Protein AF-J2RM08-F1 (afdb_monomer_lite)

Foldseek 3Di:
DDFQKWKAFQFFPDPLQGTQDDPVRQCQVVLLVLCCVQPVVLSDDPCLSVDQPPSKDALVSLLVSLVSLVVCLVVCVSVVVLVVVLVVLVPDDFAFDPQCQLQQWHDPPPPDDDDPDDDDDDPVNSVPPDDCVGGDPQCRSRRGHRPSNNDRDDSVSSVSSSSNSNGRSMMHMHTDDDDPCPVVCVVPRD

pLDDT: mean 76.6, std 18.65, range [33.06, 98.31]

Radius of gyration: 22.23 Å; chains: 1; bounding box: 45×45×62 Å

Structure (mmCIF, N/CA/C/O backbone):
data_AF-J2RM08-F1
#
_entry.id   AF-J2RM08-F1
#
loop_
_atom_site.group_PDB
_atom_site.id
_atom_site.type_symbol
_atom_site.label_atom_id
_atom_site.label_alt_id
_atom_site.label_comp_id
_atom_site.label_asym_id
_atom_site.label_entity_id
_atom_site.label_seq_id
_atom_site.pdbx_PDB_ins_code
_atom_site.Cartn_x
_atom_site.Cartn_y
_atom_site.Cartn_z
_atom_site.occupancy
_atom_site.B_iso_or_equiv
_atom_site.auth_seq_id
_atom_site.auth_comp_id
_atom_site.auth_asym_id
_atom_site.auth_atom_id
_atom_site.pdbx_PDB_model_num
ATOM 1 N N . MET A 1 1 ? -7.207 15.828 10.738 1.00 33.06 1 MET A N 1
ATOM 2 C CA . MET A 1 1 ? -6.729 16.282 9.424 1.00 33.06 1 MET A CA 1
ATOM 3 C C . MET A 1 1 ? -5.831 15.170 8.951 1.00 33.06 1 MET A C 1
ATOM 5 O O . MET A 1 1 ? -4.913 14.840 9.684 1.00 33.06 1 MET A O 1
ATOM 9 N N . SER A 1 2 ? -6.244 14.461 7.907 1.00 40.94 2 SER A N 1
ATOM 10 C CA . SER A 1 2 ? -5.458 13.364 7.352 1.00 40.94 2 SER A CA 1
ATOM 11 C C . SER A 1 2 ? -4.387 13.987 6.480 1.00 40.94 2 SER A C 1
ATOM 13 O O . SER A 1 2 ? -4.736 14.786 5.615 1.00 40.94 2 SER A O 1
ATOM 15 N N . ASP A 1 3 ? -3.129 13.666 6.746 1.00 52.03 3 ASP A N 1
ATOM 16 C CA . ASP A 1 3 ? -2.025 14.044 5.873 1.00 52.03 3 ASP A CA 1
ATOM 17 C C . ASP A 1 3 ? -2.310 13.430 4.496 1.00 52.03 3 ASP A C 1
ATOM 19 O O . ASP A 1 3 ? -2.522 12.219 4.372 1.00 52.03 3 ASP A O 1
ATOM 23 N N . GLU A 1 4 ? -2.457 14.281 3.483 1.00 62.62 4 GLU A N 1
ATOM 24 C CA . GLU A 1 4 ? -2.768 13.854 2.123 1.00 62.62 4 GLU A CA 1
ATOM 25 C C . GLU A 1 4 ? -1.461 13.391 1.482 1.00 62.62 4 GLU A C 1
ATOM 27 O O . GLU A 1 4 ? -0.624 14.198 1.080 1.00 62.62 4 GLU A O 1
ATOM 32 N N . LEU A 1 5 ? -1.247 12.075 1.483 1.00 73.56 5 LEU A N 1
ATOM 33 C CA . LEU A 1 5 ? -0.107 11.452 0.826 1.00 73.56 5 LEU A CA 1
ATOM 34 C C . LEU A 1 5 ? -0.438 11.257 -0.653 1.00 73.56 5 LEU A C 1
ATOM 36 O O . LEU A 1 5 ? -1.393 10.560 -0.993 1.00 73.56 5 LEU A O 1
ATOM 40 N N . THR A 1 6 ? 0.369 11.859 -1.518 1.00 79.75 6 THR A N 1
ATOM 41 C CA . THR A 1 6 ? 0.270 11.750 -2.975 1.00 79.75 6 THR A CA 1
ATOM 42 C C . THR A 1 6 ? 1.440 10.932 -3.504 1.00 79.75 6 THR A C 1
ATOM 44 O O . THR A 1 6 ? 2.574 11.128 -3.078 1.00 79.75 6 THR A O 1
ATOM 47 N N . VAL A 1 7 ? 1.182 10.033 -4.452 1.00 87.50 7 VAL A N 1
ATOM 48 C CA . VAL A 1 7 ? 2.222 9.283 -5.167 1.00 87.50 7 VAL A CA 1
ATOM 49 C C . VAL A 1 7 ? 2.113 9.637 -6.642 1.00 87.50 7 VAL A C 1
ATOM 51 O O . VAL A 1 7 ? 1.077 9.377 -7.253 1.00 87.50 7 VAL A O 1
ATOM 54 N N . GLY A 1 8 ? 3.150 10.266 -7.193 1.00 88.69 8 GLY A N 1
ATOM 55 C CA . GLY A 1 8 ? 3.156 10.780 -8.563 1.00 88.69 8 GLY A CA 1
ATOM 56 C C . GLY A 1 8 ? 4.287 10.189 -9.395 1.00 88.69 8 GLY A C 1
ATOM 57 O O . GLY A 1 8 ? 5.378 9.943 -8.877 1.00 88.69 8 GLY A O 1
ATOM 58 N N . GLY A 1 9 ? 4.027 9.956 -10.680 1.00 90.75 9 GLY A N 1
ATOM 59 C CA . GLY A 1 9 ? 5.063 9.572 -11.636 1.00 90.75 9 GLY A CA 1
ATOM 60 C C . GLY A 1 9 ? 5.913 10.766 -12.060 1.00 90.75 9 GLY A C 1
ATOM 61 O O . GLY A 1 9 ? 5.427 11.895 -12.130 1.00 90.75 9 GLY A O 1
ATOM 62 N N . LEU A 1 10 ? 7.189 10.524 -12.352 1.00 90.19 10 LEU A N 1
ATOM 63 C CA . LEU A 1 10 ? 8.127 11.566 -12.781 1.00 90.19 10 LEU A CA 1
ATOM 64 C C . LEU A 1 10 ? 8.092 11.814 -14.286 1.00 90.19 10 LEU A C 1
ATOM 66 O O . LEU A 1 10 ? 8.101 12.960 -14.733 1.00 90.19 10 LEU A O 1
ATOM 70 N N . HIS A 1 11 ? 8.055 10.742 -15.071 1.00 91.50 11 HIS A N 1
ATOM 71 C CA . HIS A 1 11 ? 8.063 10.799 -16.528 1.00 91.50 11 HIS A CA 1
ATOM 72 C C . HIS A 1 11 ? 7.039 9.813 -17.089 1.00 91.50 11 HIS A C 1
ATOM 74 O O . HIS A 1 11 ? 7.425 8.841 -17.745 1.00 91.50 11 HIS A O 1
ATOM 80 N N . PRO A 1 12 ? 5.741 10.036 -16.811 1.00 93.94 12 PRO A N 1
ATOM 81 C CA . PRO A 1 12 ? 4.725 9.079 -17.180 1.00 93.94 12 PRO A CA 1
ATOM 82 C C . PRO A 1 12 ? 4.577 8.970 -18.698 1.00 93.94 12 PRO A C 1
ATOM 84 O O . PRO A 1 12 ? 4.468 9.982 -19.393 1.00 93.94 12 PRO A O 1
ATOM 87 N N . ASP A 1 13 ? 4.536 7.744 -19.216 1.00 94.06 13 ASP A N 1
ATOM 88 C CA . ASP A 1 13 ? 4.263 7.472 -20.636 1.00 94.06 13 ASP A CA 1
ATOM 89 C C . ASP A 1 13 ? 2.796 7.072 -20.898 1.00 94.06 13 ASP A C 1
ATOM 91 O O . ASP A 1 13 ? 2.347 7.017 -22.047 1.00 94.06 13 ASP A O 1
ATOM 95 N N . ALA A 1 14 ? 2.027 6.860 -19.827 1.00 94.06 14 ALA A N 1
ATOM 96 C CA . ALA A 1 14 ? 0.601 6.588 -19.850 1.00 94.06 14 ALA A CA 1
ATOM 97 C C . ALA A 1 14 ? -0.097 7.200 -18.630 1.00 94.06 14 ALA A C 1
ATOM 99 O O . ALA A 1 14 ? 0.495 7.370 -17.566 1.00 94.06 14 ALA A O 1
ATOM 100 N N . ARG A 1 15 ? -1.409 7.440 -18.757 1.00 92.88 15 ARG A N 1
ATOM 101 C CA . ARG A 1 15 ? -2.236 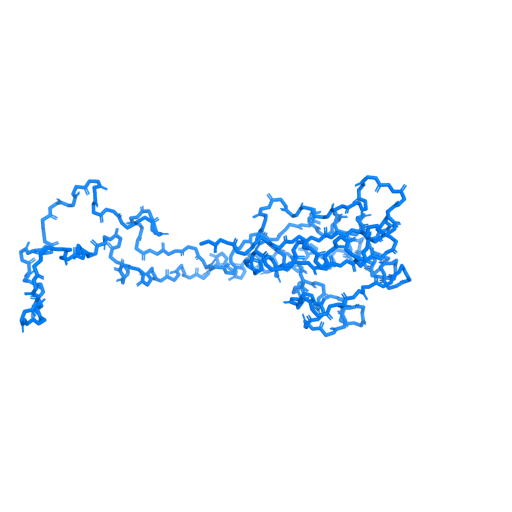8.026 -17.689 1.00 92.88 15 ARG A CA 1
ATOM 102 C C . ARG A 1 15 ? -2.172 7.244 -16.371 1.00 92.88 15 ARG A C 1
ATOM 104 O O . ARG A 1 15 ? -2.262 7.835 -15.305 1.00 92.88 15 ARG A O 1
ATOM 111 N N . VAL A 1 16 ? -2.022 5.920 -16.435 1.00 92.75 16 VAL A N 1
ATOM 112 C CA . VAL A 1 16 ? -1.906 5.066 -15.241 1.00 92.75 16 VAL A CA 1
ATOM 113 C C . VAL A 1 16 ? -0.607 5.300 -14.462 1.00 92.75 16 VAL A C 1
ATOM 115 O O . VAL A 1 16 ? -0.570 5.022 -13.273 1.00 92.75 16 VAL A O 1
ATOM 118 N N . GLY A 1 17 ? 0.430 5.847 -15.104 1.00 92.56 17 GLY A N 1
ATOM 119 C CA . GLY A 1 17 ? 1.691 6.222 -14.468 1.00 92.56 17 GLY A CA 1
ATOM 120 C C . GLY A 1 17 ? 1.711 7.643 -13.899 1.00 92.56 17 GLY A C 1
ATOM 121 O O . GLY A 1 17 ? 2.676 7.999 -13.237 1.00 92.56 17 GLY A O 1
ATOM 122 N N . GLU A 1 18 ? 0.693 8.477 -14.146 1.00 92.25 18 GLU A N 1
ATOM 123 C CA . GLU A 1 18 ? 0.695 9.884 -13.703 1.00 92.25 18 GLU A CA 1
ATOM 124 C C . GLU A 1 18 ? 0.572 10.006 -12.180 1.00 92.25 18 GLU A C 1
ATOM 126 O O . GLU A 1 18 ? 1.316 10.757 -11.548 1.00 92.25 18 GLU A O 1
ATOM 131 N N . ALA A 1 19 ? -0.349 9.252 -11.584 1.00 90.62 19 ALA A N 1
ATOM 132 C CA . ALA A 1 19 ? -0.577 9.242 -10.148 1.00 90.62 19 ALA A CA 1
ATOM 133 C C . ALA A 1 19 ? -1.107 7.883 -9.695 1.00 90.62 19 ALA A C 1
ATOM 135 O O . ALA A 1 19 ? -1.925 7.261 -10.376 1.00 90.62 19 ALA A O 1
ATOM 136 N N . PHE A 1 20 ? -0.677 7.454 -8.512 1.00 89.50 20 PHE A N 1
ATOM 137 C CA . PHE A 1 20 ? -1.225 6.285 -7.846 1.00 89.50 20 PHE A CA 1
ATOM 138 C C . PHE A 1 20 ? -2.167 6.715 -6.723 1.00 89.50 20 PHE A C 1
ATOM 140 O O . PHE A 1 20 ? -1.751 7.119 -5.636 1.00 89.50 20 PHE A O 1
ATOM 147 N N . GLU A 1 21 ? -3.464 6.593 -6.990 1.00 82.69 21 GLU A N 1
ATOM 148 C CA . GLU A 1 21 ? -4.514 6.795 -6.000 1.00 82.69 21 GLU A CA 1
ATOM 149 C C . GLU A 1 21 ? -4.912 5.446 -5.414 1.00 82.69 21 GLU A C 1
ATOM 151 O O . GLU A 1 21 ? -5.645 4.667 -6.024 1.00 82.69 21 GLU A O 1
ATOM 156 N N . ASN A 1 22 ? -4.453 5.154 -4.199 1.00 69.94 22 ASN A N 1
ATOM 157 C CA . ASN A 1 22 ? -4.947 3.966 -3.525 1.00 69.94 22 ASN A CA 1
ATOM 158 C C . ASN A 1 22 ? -6.425 4.176 -3.147 1.00 69.94 22 ASN A C 1
ATOM 160 O O . ASN A 1 22 ? -6.783 5.213 -2.585 1.00 69.94 22 ASN A O 1
ATOM 164 N N . ARG A 1 23 ? -7.271 3.173 -3.409 1.00 65.75 23 ARG A N 1
ATOM 165 C CA . ARG A 1 23 ? -8.745 3.200 -3.346 1.00 65.75 23 ARG A CA 1
ATOM 166 C C . ARG A 1 23 ? -9.344 3.835 -2.081 1.00 65.75 23 ARG A C 1
ATOM 168 O O . ARG A 1 23 ? -10.495 4.261 -2.094 1.00 65.75 23 ARG A O 1
ATOM 175 N N . GLN A 1 24 ? -8.603 3.875 -0.972 1.00 57.56 24 GLN A N 1
ATOM 176 C CA . GLN A 1 24 ? -9.057 4.444 0.301 1.00 57.56 24 GLN A CA 1
ATOM 177 C C . GLN A 1 24 ? -8.150 5.553 0.861 1.00 57.56 24 GLN A C 1
ATOM 179 O O . GLN A 1 24 ? -8.277 5.867 2.043 1.00 57.56 24 GLN A O 1
ATOM 184 N N . GLY A 1 25 ? -7.229 6.129 0.080 1.00 55.41 25 GLY A N 1
ATOM 185 C CA . GLY A 1 25 ? -6.399 7.292 0.449 1.00 55.41 25 GLY A CA 1
ATOM 186 C C . GLY A 1 25 ? -5.476 7.133 1.672 1.00 55.41 25 GLY A C 1
ATOM 187 O O . GLY A 1 25 ? -4.683 8.016 1.962 1.00 55.41 25 GLY A O 1
ATOM 188 N N . CYS A 1 26 ? -5.555 6.029 2.426 1.00 55.28 26 CYS A N 1
ATOM 189 C CA . CYS A 1 26 ? -4.791 5.821 3.667 1.00 55.28 26 CYS A CA 1
ATOM 190 C C . CYS A 1 26 ? -4.229 4.394 3.803 1.00 55.28 26 CYS A C 1
ATOM 192 O O . CYS A 1 26 ? -3.849 3.968 4.892 1.00 55.28 26 CYS A O 1
ATOM 194 N N . CYS A 1 27 ? -4.211 3.620 2.719 1.00 71.12 27 CYS A N 1
ATOM 195 C CA . CYS A 1 27 ? -3.689 2.249 2.676 1.00 71.12 27 CYS A CA 1
ATOM 196 C C . CYS A 1 27 ? -2.221 2.183 2.224 1.00 71.12 27 CYS A C 1
ATOM 198 O O . CYS A 1 27 ? -1.640 1.098 2.252 1.00 71.12 27 CYS A O 1
ATOM 200 N N . TRP A 1 28 ? -1.594 3.321 1.897 1.00 82.31 28 TRP A N 1
ATOM 201 C CA . TRP A 1 28 ? -0.180 3.398 1.514 1.00 82.31 28 TRP A CA 1
ATOM 202 C C . TRP A 1 28 ? 0.764 2.661 2.480 1.00 82.31 28 TRP A C 1
ATOM 204 O O . TRP A 1 28 ? 1.497 1.790 2.016 1.00 82.31 28 TRP A O 1
ATOM 214 N N . PRO A 1 29 ? 0.679 2.837 3.817 1.00 82.19 29 PRO A N 1
ATOM 215 C CA . PRO A 1 29 ? 1.558 2.103 4.732 1.00 82.19 29 PRO A CA 1
ATOM 216 C C . PRO A 1 29 ? 1.393 0.577 4.659 1.00 82.19 29 PRO A C 1
ATOM 218 O O . PRO A 1 29 ? 2.339 -0.170 4.898 1.00 82.19 29 PRO A O 1
ATOM 221 N N . SER A 1 30 ? 0.190 0.095 4.332 1.00 85.69 30 SER A N 1
ATOM 222 C CA . SER A 1 30 ? -0.091 -1.342 4.216 1.00 85.69 30 SER A CA 1
ATOM 223 C C . SER A 1 30 ? 0.495 -1.929 2.940 1.00 85.69 30 SER A C 1
ATOM 225 O O . SER A 1 30 ? 1.043 -3.030 2.978 1.00 85.69 30 SER A O 1
ATOM 227 N N . LEU A 1 31 ? 0.419 -1.176 1.842 1.00 89.62 31 LEU A N 1
ATOM 228 C CA . LEU A 1 31 ? 1.051 -1.518 0.575 1.00 89.62 31 LEU A CA 1
ATOM 229 C C . LEU A 1 31 ? 2.576 -1.537 0.722 1.00 89.62 31 LEU A C 1
ATOM 231 O O . LEU A 1 31 ? 3.195 -2.558 0.437 1.00 89.62 31 LEU A O 1
ATOM 235 N N . VAL A 1 32 ? 3.170 -0.475 1.277 1.00 88.81 32 VAL A N 1
ATOM 236 C CA . VAL A 1 32 ? 4.621 -0.392 1.527 1.00 88.81 32 VAL A CA 1
ATOM 237 C C . VAL A 1 32 ? 5.091 -1.570 2.375 1.00 88.81 32 VAL A C 1
ATOM 239 O O . VAL A 1 32 ? 6.064 -2.240 2.033 1.00 88.81 32 VAL A O 1
ATOM 242 N N . ARG A 1 33 ? 4.361 -1.898 3.449 1.00 89.50 33 ARG A N 1
ATOM 243 C CA . ARG A 1 33 ? 4.718 -3.029 4.309 1.00 89.50 33 ARG A CA 1
ATOM 244 C C . ARG A 1 33 ? 4.645 -4.376 3.586 1.00 89.50 33 ARG A C 1
ATOM 246 O O . ARG A 1 33 ? 5.470 -5.244 3.862 1.00 89.50 33 ARG A O 1
ATOM 253 N N . CYS A 1 34 ? 3.678 -4.561 2.688 1.00 92.25 34 CYS A N 1
ATOM 254 C CA . CYS A 1 34 ? 3.591 -5.754 1.847 1.00 92.25 34 CYS A CA 1
ATOM 255 C C . CYS A 1 34 ? 4.834 -5.886 0.962 1.00 92.25 34 CYS A C 1
ATOM 257 O O . CYS A 1 34 ? 5.482 -6.933 0.957 1.00 92.25 34 CYS A O 1
ATOM 259 N N . ILE A 1 35 ? 5.208 -4.800 0.283 1.00 93.25 35 ILE A N 1
ATOM 260 C CA . ILE A 1 35 ? 6.371 -4.756 -0.609 1.00 93.25 35 ILE A CA 1
ATOM 261 C C . ILE A 1 35 ? 7.664 -5.031 0.165 1.00 93.25 35 ILE A C 1
ATOM 263 O O . ILE A 1 35 ? 8.451 -5.874 -0.245 1.00 93.25 35 ILE A O 1
ATOM 267 N N . GLN A 1 36 ? 7.854 -4.424 1.337 1.00 91.88 36 GLN A N 1
ATOM 268 C CA . GLN A 1 36 ? 9.027 -4.674 2.185 1.00 91.88 36 GLN A CA 1
ATOM 269 C C . GLN A 1 36 ? 9.176 -6.127 2.631 1.00 91.88 36 GLN A C 1
ATOM 271 O O . GLN A 1 36 ? 10.293 -6.596 2.832 1.00 91.88 36 GLN A O 1
ATOM 276 N N . VAL A 1 37 ? 8.064 -6.834 2.841 1.00 93.94 37 VAL A N 1
ATOM 277 C CA . VAL A 1 37 ? 8.108 -8.238 3.261 1.00 93.94 37 VAL A CA 1
ATOM 278 C C . VAL A 1 37 ? 8.379 -9.161 2.074 1.00 93.94 37 VAL A C 1
ATOM 280 O O . VAL A 1 37 ? 9.170 -10.090 2.207 1.00 93.94 37 VAL A O 1
ATOM 283 N N . LEU A 1 38 ? 7.732 -8.927 0.929 1.00 95.94 38 LEU A N 1
ATOM 284 C CA . LEU A 1 38 ? 7.780 -9.845 -0.218 1.00 95.94 38 LEU A CA 1
ATOM 285 C C . LEU A 1 38 ? 8.919 -9.550 -1.213 1.00 95.94 38 LEU A C 1
ATOM 287 O O . LEU A 1 38 ? 9.396 -10.451 -1.913 1.00 95.94 38 LEU A O 1
ATOM 291 N N . ALA A 1 39 ? 9.363 -8.298 -1.267 1.00 94.75 39 ALA A N 1
ATOM 292 C CA . ALA A 1 39 ? 10.375 -7.778 -2.181 1.00 94.75 39 ALA A CA 1
ATOM 293 C C . ALA A 1 39 ? 11.380 -6.863 -1.440 1.00 94.75 39 ALA A C 1
ATOM 295 O O . ALA A 1 39 ? 11.529 -5.694 -1.789 1.00 94.75 39 ALA A O 1
ATOM 296 N N . PRO A 1 40 ? 12.057 -7.342 -0.374 1.00 93.81 40 PRO A N 1
ATOM 297 C CA . PRO A 1 40 ? 12.921 -6.497 0.457 1.00 93.81 40 PRO A CA 1
ATOM 298 C C . PRO A 1 40 ? 14.129 -5.918 -0.294 1.00 93.81 40 PRO A C 1
ATOM 300 O O . PRO A 1 40 ? 14.596 -4.837 0.056 1.00 93.81 40 PRO A O 1
ATOM 303 N N . ALA A 1 41 ? 14.641 -6.619 -1.311 1.00 91.00 41 ALA A N 1
ATOM 304 C CA . ALA A 1 41 ? 15.783 -6.153 -2.097 1.00 91.00 41 ALA A CA 1
ATOM 305 C C . ALA A 1 41 ? 15.405 -4.939 -2.957 1.00 91.00 41 ALA A C 1
ATOM 307 O O . ALA A 1 41 ? 16.166 -3.981 -3.056 1.00 91.00 41 ALA A O 1
ATOM 308 N N . GLU A 1 42 ? 14.203 -4.965 -3.526 1.00 91.69 42 GLU A N 1
ATOM 309 C CA . GLU A 1 42 ? 13.641 -3.910 -4.358 1.00 91.69 42 GLU A CA 1
ATOM 310 C C . GLU A 1 42 ? 13.026 -2.792 -3.503 1.00 91.69 42 GLU A C 1
ATOM 312 O O . GLU A 1 42 ? 13.013 -1.633 -3.910 1.00 91.69 42 GLU A O 1
ATOM 317 N N . ALA A 1 43 ? 12.529 -3.100 -2.302 1.00 85.75 43 ALA A N 1
ATOM 318 C CA . ALA A 1 43 ? 11.892 -2.138 -1.404 1.00 85.75 43 ALA A CA 1
ATOM 319 C C . ALA A 1 43 ? 12.866 -1.113 -0.803 1.00 85.75 43 ALA A C 1
ATOM 321 O O . ALA A 1 4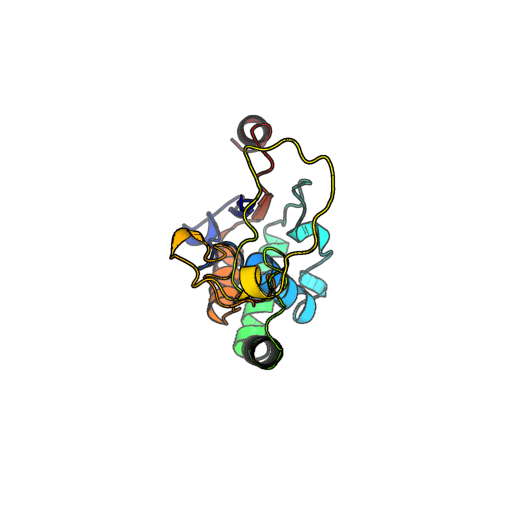3 ? 12.447 0.003 -0.515 1.00 85.75 43 ALA A O 1
ATOM 322 N N . GLY A 1 44 ? 14.149 -1.427 -0.636 1.00 81.81 44 GLY A N 1
ATOM 323 C CA . GLY A 1 44 ? 15.083 -0.501 0.017 1.00 81.81 44 GLY A CA 1
ATOM 324 C C . GLY A 1 44 ? 14.654 -0.117 1.447 1.00 81.81 44 GLY A C 1
ATOM 325 O O . GLY A 1 44 ? 13.943 -0.869 2.116 1.00 81.81 44 GLY A O 1
ATOM 326 N N . ASP A 1 45 ? 15.107 1.041 1.934 1.00 75.19 45 ASP A N 1
ATOM 327 C CA . ASP A 1 45 ? 14.789 1.533 3.287 1.00 75.19 45 ASP A CA 1
ATOM 328 C C . ASP A 1 45 ? 13.327 2.018 3.381 1.00 75.19 45 ASP A C 1
ATOM 330 O O . ASP A 1 45 ? 12.803 2.624 2.448 1.00 75.19 45 ASP A O 1
ATOM 334 N N . GLU A 1 46 ? 12.659 1.784 4.519 1.00 67.81 46 GLU A N 1
ATOM 335 C CA . GLU A 1 46 ? 11.287 2.253 4.763 1.00 67.81 46 GLU A CA 1
ATOM 336 C C . GLU A 1 46 ? 11.145 3.768 4.702 1.00 67.81 46 GLU A C 1
ATOM 338 O O . GLU A 1 46 ? 10.077 4.267 4.349 1.00 67.81 46 GLU A O 1
ATOM 343 N N . LYS A 1 47 ? 12.224 4.489 5.015 1.00 65.81 47 LYS A N 1
ATOM 344 C CA . LYS A 1 47 ? 12.244 5.951 4.975 1.00 65.81 47 LYS A CA 1
ATOM 345 C C . LYS A 1 47 ? 11.987 6.493 3.573 1.00 65.81 47 LYS A C 1
ATOM 347 O O . LYS A 1 47 ? 11.277 7.484 3.461 1.00 65.81 47 LYS A O 1
ATOM 352 N N . LEU A 1 48 ? 12.426 5.771 2.537 1.00 65.38 48 LEU A N 1
ATOM 353 C CA . LEU A 1 48 ? 12.223 6.142 1.129 1.00 65.38 48 LEU A CA 1
ATOM 354 C C . LEU A 1 48 ? 10.739 6.183 0.730 1.00 65.38 48 LEU A C 1
ATOM 356 O O . LEU A 1 48 ? 10.376 6.740 -0.297 1.00 65.38 48 LEU A O 1
ATOM 360 N N . TRP A 1 49 ? 9.869 5.545 1.516 1.00 74.00 49 TRP A N 1
ATOM 361 C CA . TRP A 1 49 ? 8.443 5.421 1.218 1.00 74.00 49 TRP A CA 1
ATOM 362 C C . TRP A 1 49 ? 7.563 6.351 2.054 1.00 74.00 49 TRP A C 1
ATOM 364 O O . TRP A 1 49 ? 6.357 6.424 1.814 1.00 74.00 49 TRP A O 1
ATOM 374 N N . LEU A 1 50 ? 8.134 6.987 3.079 1.00 66.62 50 LEU A N 1
ATOM 375 C CA . LEU A 1 50 ? 7.413 7.742 4.108 1.00 66.62 50 LEU A CA 1
ATOM 376 C C . LEU A 1 50 ? 8.027 9.126 4.376 1.00 66.62 50 LEU A C 1
ATOM 378 O O . LEU A 1 50 ? 7.555 9.817 5.277 1.00 66.62 50 LEU A O 1
ATOM 382 N N . SER A 1 51 ? 9.070 9.510 3.637 1.00 61.94 51 SER A N 1
ATOM 383 C CA . SER A 1 51 ? 9.756 10.795 3.768 1.00 61.94 51 SER A CA 1
ATOM 384 C C . SER A 1 51 ? 9.507 11.683 2.551 1.00 61.94 51 SER A C 1
ATOM 386 O O . SER A 1 51 ? 9.470 11.199 1.423 1.00 61.94 51 SER A O 1
ATOM 388 N N . ASP A 1 52 ? 9.386 12.987 2.800 1.00 63.75 52 ASP A N 1
ATOM 389 C CA . ASP A 1 52 ? 9.319 14.054 1.789 1.00 63.75 52 ASP A CA 1
ATOM 390 C C . ASP A 1 52 ? 10.723 14.434 1.251 1.00 63.75 52 ASP A C 1
ATOM 392 O O . ASP A 1 52 ? 10.863 15.347 0.436 1.00 63.75 52 ASP A O 1
ATOM 396 N N . ASP A 1 53 ? 11.778 13.759 1.729 1.00 56.47 53 ASP A N 1
ATOM 397 C CA . ASP A 1 53 ? 13.190 14.096 1.493 1.00 56.47 53 ASP A CA 1
ATOM 398 C C . ASP A 1 53 ? 13.716 13.634 0.123 1.00 56.47 53 ASP A C 1
ATOM 400 O O . ASP A 1 53 ? 14.724 12.939 0.035 1.00 56.47 53 ASP A O 1
ATOM 404 N N . ASP A 1 54 ? 13.075 14.065 -0.967 1.00 54.22 54 ASP A N 1
ATOM 405 C CA . ASP A 1 54 ? 13.600 13.909 -2.336 1.00 54.22 54 ASP A CA 1
ATOM 406 C C . ASP A 1 54 ? 13.939 12.452 -2.740 1.00 54.22 54 ASP A C 1
ATOM 408 O O . ASP A 1 54 ? 14.706 12.228 -3.683 1.00 54.22 54 ASP A O 1
ATOM 412 N N . ASP A 1 55 ? 13.355 11.461 -2.058 1.00 62.69 55 ASP A N 1
ATOM 413 C CA . ASP A 1 55 ? 13.587 10.036 -2.297 1.00 62.69 55 ASP A CA 1
ATOM 414 C C . ASP A 1 55 ? 12.829 9.584 -3.550 1.00 62.69 55 ASP A C 1
ATOM 416 O O . ASP A 1 55 ? 11.755 8.980 -3.530 1.00 62.69 55 ASP A O 1
ATOM 420 N N . VAL A 1 56 ? 13.418 9.945 -4.682 1.00 68.44 56 VAL A N 1
ATOM 421 C CA . VAL A 1 56 ? 12.980 9.578 -6.017 1.00 68.44 56 VAL A CA 1
ATOM 422 C C . VAL A 1 56 ? 13.416 8.154 -6.317 1.00 68.44 56 VAL A C 1
ATOM 424 O O . VAL A 1 56 ? 14.599 7.819 -6.224 1.00 68.44 56 VAL A O 1
ATOM 427 N N . ARG A 1 57 ? 12.470 7.338 -6.778 1.00 81.12 57 ARG A N 1
ATOM 428 C CA . ARG A 1 57 ? 12.815 6.117 -7.502 1.00 81.12 57 ARG A CA 1
ATOM 429 C C . ARG A 1 57 ? 12.982 6.418 -8.973 1.00 81.12 57 ARG A C 1
ATOM 431 O O . ARG A 1 57 ? 12.103 7.033 -9.571 1.00 81.12 57 ARG A O 1
ATOM 438 N N . ASP A 1 58 ? 14.082 5.962 -9.556 1.00 88.38 58 ASP A N 1
ATOM 439 C CA . ASP A 1 58 ? 14.294 6.080 -10.996 1.00 88.38 58 ASP A CA 1
ATOM 440 C C . ASP A 1 58 ? 13.473 5.040 -11.785 1.00 88.38 58 ASP A C 1
ATOM 442 O O . ASP A 1 58 ? 12.831 4.142 -11.227 1.00 88.38 58 ASP A O 1
ATOM 446 N N . ALA A 1 59 ? 13.468 5.181 -13.111 1.00 91.31 59 ALA A N 1
ATOM 447 C CA . ALA A 1 59 ? 12.719 4.302 -14.002 1.00 91.31 59 ALA A CA 1
ATOM 448 C C . ALA A 1 59 ? 13.165 2.828 -13.917 1.00 91.31 59 ALA A C 1
ATOM 450 O O . ALA A 1 59 ? 12.322 1.935 -13.985 1.00 91.31 59 ALA A O 1
ATOM 451 N N . GLU A 1 60 ? 14.462 2.555 -13.743 1.00 93.12 60 GLU A N 1
ATOM 452 C CA . GLU A 1 60 ? 14.997 1.188 -13.670 1.00 93.12 60 GLU A CA 1
ATOM 453 C C . GLU A 1 60 ? 14.544 0.496 -12.380 1.00 93.12 60 GLU A C 1
ATOM 455 O O . GLU A 1 60 ? 14.094 -0.653 -12.402 1.00 93.12 60 GLU A O 1
ATOM 460 N N . GLN A 1 61 ? 14.586 1.217 -11.260 1.00 91.50 61 GLN A N 1
ATOM 461 C CA . GLN A 1 61 ? 14.089 0.749 -9.970 1.00 91.50 61 GLN A CA 1
ATOM 462 C C . GLN A 1 61 ? 12.580 0.493 -9.993 1.00 91.50 61 GLN A C 1
ATOM 464 O O . GLN A 1 61 ? 12.117 -0.481 -9.395 1.00 91.50 61 GLN A O 1
ATOM 469 N N . CYS A 1 62 ? 11.808 1.341 -10.680 1.00 92.62 62 CYS A N 1
ATOM 470 C CA . CYS A 1 62 ? 10.366 1.148 -10.837 1.00 92.62 62 CYS A CA 1
ATOM 471 C C . CYS A 1 62 ? 10.053 -0.111 -11.646 1.00 92.62 62 CYS A C 1
ATOM 473 O O . CYS A 1 62 ? 9.257 -0.931 -11.195 1.00 92.62 62 CYS A O 1
ATOM 475 N N . LEU A 1 63 ? 10.719 -0.302 -12.788 1.00 95.69 63 LEU A N 1
ATOM 476 C CA . LEU A 1 63 ? 10.534 -1.483 -13.632 1.00 95.69 63 LEU A CA 1
ATOM 477 C C . LEU A 1 63 ? 10.961 -2.769 -12.921 1.00 95.69 63 LEU A C 1
ATOM 479 O O . LEU A 1 63 ? 10.216 -3.744 -12.926 1.00 95.69 63 LEU A O 1
ATOM 483 N N . THR A 1 64 ? 12.108 -2.747 -12.238 1.00 95.94 64 THR A N 1
ATOM 484 C CA . THR A 1 64 ? 12.591 -3.891 -11.450 1.00 95.94 64 THR A CA 1
ATOM 485 C C . THR A 1 64 ? 11.584 -4.278 -10.368 1.00 95.94 64 THR A C 1
ATOM 487 O O . THR A 1 64 ? 11.284 -5.458 -10.181 1.00 95.94 64 THR A O 1
ATOM 490 N N . LEU A 1 65 ? 11.025 -3.287 -9.666 1.00 95.38 65 LEU A N 1
ATOM 491 C CA . LEU A 1 65 ? 9.997 -3.539 -8.666 1.00 95.38 65 LEU A CA 1
ATOM 492 C C . LEU A 1 65 ? 8.696 -4.049 -9.305 1.00 95.38 65 LEU A C 1
ATOM 494 O O . LEU A 1 65 ? 8.117 -4.994 -8.778 1.00 95.38 65 LEU A O 1
ATOM 498 N N . ALA A 1 66 ? 8.251 -3.481 -10.427 1.00 96.38 66 ALA A N 1
ATOM 499 C CA . ALA A 1 66 ? 7.054 -3.938 -11.136 1.00 96.38 66 ALA A CA 1
ATOM 500 C C . ALA A 1 66 ? 7.176 -5.408 -11.568 1.00 96.38 66 ALA A C 1
ATOM 502 O O . ALA A 1 66 ? 6.306 -6.219 -11.260 1.00 96.38 66 ALA A O 1
ATOM 503 N N . ASP A 1 67 ? 8.298 -5.787 -12.184 1.00 97.94 67 ASP A N 1
ATOM 504 C CA . ASP A 1 67 ? 8.557 -7.172 -12.594 1.00 97.94 67 ASP A CA 1
ATOM 505 C C . ASP A 1 67 ? 8.571 -8.127 -11.392 1.00 97.94 67 ASP A C 1
ATOM 507 O O . ASP A 1 67 ? 8.028 -9.234 -11.451 1.00 97.94 67 ASP A O 1
ATOM 511 N N . ARG A 1 68 ? 9.138 -7.688 -10.261 1.00 97.88 68 ARG A N 1
ATOM 512 C CA . ARG A 1 68 ? 9.110 -8.461 -9.017 1.00 97.88 68 ARG A CA 1
ATOM 513 C C . ARG A 1 68 ? 7.687 -8.636 -8.483 1.00 97.88 68 ARG A C 1
ATOM 515 O O . ARG A 1 68 ? 7.343 -9.738 -8.052 1.00 97.88 68 ARG A O 1
ATOM 522 N N . LEU A 1 69 ? 6.879 -7.576 -8.479 1.00 97.38 69 LEU A N 1
ATOM 523 C CA . LEU A 1 69 ? 5.493 -7.622 -8.012 1.00 97.38 69 LEU A CA 1
ATOM 524 C C . LEU A 1 69 ? 4.626 -8.507 -8.905 1.00 97.38 69 LEU A C 1
ATOM 526 O O . LEU A 1 69 ? 3.833 -9.281 -8.376 1.00 97.38 69 LEU A O 1
ATOM 530 N N . ASP A 1 70 ? 4.818 -8.456 -10.220 1.00 98.25 70 ASP A N 1
ATOM 531 C CA . ASP A 1 70 ? 4.102 -9.318 -11.159 1.00 98.25 70 ASP A CA 1
ATOM 532 C C . ASP A 1 70 ? 4.442 -10.794 -10.933 1.00 98.25 70 ASP A C 1
ATOM 534 O O . ASP A 1 70 ? 3.532 -11.612 -10.811 1.00 98.25 70 ASP A O 1
ATOM 538 N N . GLY A 1 71 ? 5.719 -11.137 -10.728 1.00 98.25 71 GLY A N 1
ATOM 539 C CA . GLY A 1 71 ? 6.106 -12.503 -10.355 1.00 98.25 71 GLY A CA 1
ATOM 540 C C . GLY A 1 71 ? 5.455 -12.985 -9.048 1.00 98.25 71 GLY A C 1
ATOM 541 O O . GLY A 1 71 ? 4.981 -14.116 -8.973 1.00 98.25 71 GLY A O 1
ATOM 542 N N . LEU A 1 72 ? 5.367 -12.114 -8.035 1.00 98.19 72 LEU A N 1
ATOM 543 C CA . LEU A 1 72 ? 4.715 -12.414 -6.749 1.00 98.19 72 LEU A CA 1
ATOM 544 C C . LEU A 1 72 ? 3.177 -12.480 -6.838 1.00 98.19 72 LEU A C 1
ATOM 546 O O . LEU A 1 72 ? 2.513 -13.088 -5.991 1.00 98.19 72 LEU A O 1
ATOM 550 N N . LEU A 1 73 ? 2.586 -11.800 -7.822 1.00 98.12 73 LEU A N 1
ATOM 551 C CA . LEU A 1 73 ? 1.163 -11.900 -8.143 1.00 98.12 73 LEU A CA 1
ATOM 552 C C . LEU A 1 73 ? 0.865 -13.220 -8.863 1.00 98.12 73 LEU A C 1
ATOM 554 O O . LEU A 1 73 ? -0.160 -13.841 -8.581 1.00 98.12 73 LEU A O 1
ATOM 558 N N . GLU A 1 74 ? 1.749 -13.646 -9.766 1.00 98.31 74 GLU A N 1
ATOM 559 C CA . GLU A 1 74 ? 1.635 -14.896 -10.520 1.00 98.31 74 GLU A CA 1
ATOM 560 C C . GLU A 1 74 ? 1.836 -16.139 -9.645 1.00 98.31 74 GLU A C 1
ATOM 562 O O . GLU A 1 74 ? 1.094 -17.112 -9.790 1.00 98.31 74 GLU A O 1
ATOM 567 N N . ASP A 1 75 ? 2.801 -16.111 -8.720 1.00 98.00 75 ASP A N 1
ATOM 568 C CA . ASP A 1 75 ? 3.103 -17.251 -7.842 1.00 98.00 75 ASP A CA 1
ATOM 569 C C . ASP A 1 75 ? 2.154 -17.385 -6.633 1.00 98.00 75 ASP A C 1
ATOM 571 O O . ASP A 1 75 ? 2.174 -18.402 -5.937 1.00 98.00 75 ASP A O 1
ATOM 575 N N . GLY A 1 76 ? 1.288 -16.390 -6.412 1.00 98.19 76 GLY A N 1
ATOM 576 C CA . GLY A 1 76 ? 0.298 -16.365 -5.335 1.00 98.19 76 GLY A CA 1
ATOM 577 C C . GLY A 1 76 ? 0.794 -15.792 -4.003 1.00 98.19 76 GLY A C 1
ATOM 578 O O . GLY A 1 76 ? -0.021 -15.607 -3.097 1.00 98.19 76 GLY A O 1
ATOM 579 N N . SER A 1 77 ? 2.070 -15.417 -3.879 1.00 98.19 77 SER A N 1
ATOM 580 C CA . SER A 1 77 ? 2.652 -14.877 -2.639 1.00 98.19 77 SER A CA 1
ATOM 581 C C . SER A 1 77 ? 1.926 -13.628 -2.138 1.00 98.19 77 SER A C 1
ATOM 583 O O . SER A 1 77 ? 1.724 -13.458 -0.933 1.00 98.19 77 SER A O 1
ATOM 585 N N . VAL A 1 78 ? 1.496 -12.749 -3.052 1.00 97.69 78 VAL A N 1
ATOM 586 C CA . VAL A 1 78 ? 0.699 -11.565 -2.690 1.00 97.69 78 VAL A CA 1
ATOM 587 C C . VAL A 1 78 ? -0.652 -11.969 -2.104 1.00 97.69 78 VAL A C 1
ATOM 589 O O . VAL A 1 78 ? -1.081 -11.392 -1.105 1.00 97.69 78 VAL A O 1
ATOM 592 N N . ALA A 1 79 ? -1.326 -12.954 -2.700 1.00 97.38 79 ALA A N 1
ATOM 593 C CA . ALA A 1 79 ? -2.629 -13.410 -2.225 1.00 97.38 79 ALA A CA 1
ATOM 594 C C . ALA A 1 79 ? -2.524 -14.022 -0.821 1.00 97.38 79 ALA A C 1
ATOM 596 O O . ALA A 1 79 ? -3.317 -13.670 0.055 1.00 97.38 79 ALA A O 1
ATOM 597 N N . ASP A 1 80 ? -1.503 -14.849 -0.589 1.00 97.81 80 ASP A N 1
ATOM 598 C CA . ASP A 1 80 ? -1.228 -15.458 0.713 1.00 97.81 80 ASP A CA 1
ATOM 599 C C . ASP A 1 80 ? -0.911 -14.402 1.779 1.00 97.81 80 ASP A C 1
ATOM 601 O O . ASP A 1 80 ? -1.476 -14.429 2.878 1.00 97.81 80 ASP A O 1
ATOM 605 N N . TYR A 1 81 ? -0.062 -13.421 1.451 1.00 95.94 81 TYR A N 1
ATOM 606 C CA . TYR A 1 81 ? 0.263 -12.328 2.365 1.00 95.94 81 TYR A CA 1
ATOM 607 C C . TYR A 1 81 ? -0.973 -11.497 2.720 1.00 95.94 81 TYR A C 1
ATOM 609 O O . TYR A 1 81 ? -1.226 -11.228 3.896 1.00 95.94 81 TYR A O 1
ATOM 617 N N . VAL A 1 82 ? -1.755 -11.095 1.714 1.00 93.69 82 VAL A N 1
ATOM 618 C CA . VAL A 1 82 ? -2.965 -10.287 1.897 1.00 93.69 82 VAL A CA 1
ATOM 619 C C . VAL A 1 82 ? -3.984 -11.026 2.763 1.00 93.69 82 VAL A C 1
ATOM 621 O O . VAL A 1 82 ? -4.488 -10.454 3.733 1.00 93.69 82 VAL A O 1
ATOM 624 N N . ALA A 1 83 ? -4.247 -12.302 2.470 1.00 93.38 83 ALA A N 1
ATOM 625 C CA . ALA A 1 83 ? -5.170 -13.121 3.247 1.00 93.38 83 ALA A CA 1
ATOM 626 C C . ALA A 1 83 ? -4.696 -13.280 4.699 1.00 93.38 83 ALA A C 1
ATOM 628 O O . ALA A 1 83 ? -5.466 -13.024 5.627 1.00 93.38 83 ALA A O 1
ATOM 629 N N . GLY A 1 84 ? -3.421 -13.624 4.908 1.00 92.38 84 GLY A N 1
ATOM 630 C CA . GLY A 1 84 ? -2.841 -13.791 6.241 1.00 92.38 84 GLY A CA 1
ATOM 631 C C . GLY A 1 84 ? -2.849 -12.499 7.060 1.00 92.38 84 GLY A C 1
ATOM 632 O O . GLY A 1 84 ? -3.222 -12.506 8.235 1.00 92.38 84 GLY A O 1
ATOM 633 N N . ARG A 1 85 ? -2.502 -11.365 6.440 1.00 90.44 85 ARG A N 1
ATOM 634 C CA . ARG A 1 85 ? -2.542 -10.041 7.076 1.00 90.44 85 ARG A CA 1
ATOM 635 C C . ARG A 1 85 ? -3.965 -9.660 7.478 1.00 90.44 85 ARG A C 1
ATOM 637 O O . ARG A 1 85 ? -4.181 -9.239 8.615 1.00 90.44 85 ARG A O 1
ATOM 644 N N . ASN A 1 86 ? -4.924 -9.773 6.563 1.00 88.31 86 ASN A N 1
ATOM 645 C CA . ASN A 1 86 ? -6.300 -9.363 6.832 1.00 88.31 86 ASN A CA 1
ATOM 646 C C . ASN A 1 86 ? -6.942 -10.281 7.889 1.00 88.31 86 ASN A C 1
ATOM 648 O O . ASN A 1 86 ? -7.591 -9.777 8.805 1.00 88.31 86 ASN A O 1
ATOM 652 N N . ALA A 1 87 ? -6.661 -11.591 7.859 1.00 88.44 87 ALA A N 1
ATOM 653 C CA . ALA A 1 87 ? -7.072 -12.529 8.908 1.00 88.44 87 ALA A CA 1
ATOM 654 C C . ALA A 1 87 ? -6.496 -12.137 10.281 1.00 88.44 87 ALA A C 1
ATOM 656 O O . ALA A 1 87 ? -7.252 -11.937 11.233 1.00 88.44 87 ALA A O 1
ATOM 657 N N . TYR A 1 88 ? -5.179 -11.905 10.355 1.00 86.56 88 TYR A N 1
ATOM 658 C CA . TYR A 1 88 ? -4.474 -11.460 11.563 1.00 86.56 88 TYR A CA 1
ATOM 659 C C . TYR A 1 88 ? -5.122 -10.222 12.198 1.00 86.56 88 TYR A C 1
ATOM 661 O O . TYR A 1 88 ? -5.213 -10.114 13.424 1.00 86.56 88 TYR A O 1
ATOM 669 N N . PHE A 1 89 ? -5.566 -9.265 11.389 1.00 82.88 89 PHE A N 1
ATOM 670 C CA . PHE A 1 89 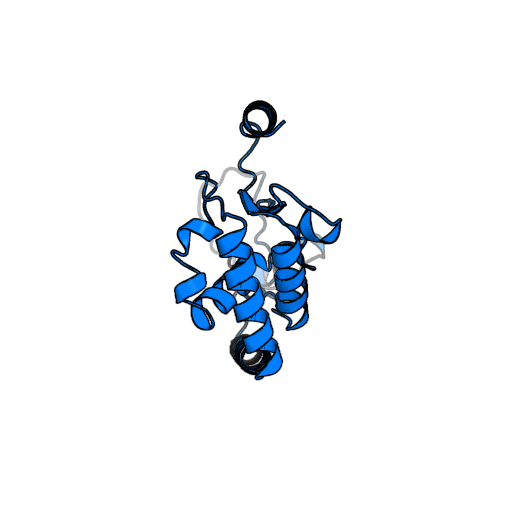? -6.249 -8.085 11.899 1.00 82.88 89 PHE A CA 1
ATOM 671 C C . PHE A 1 89 ? -7.694 -8.390 12.302 1.00 82.88 89 PHE A C 1
ATOM 673 O O . PHE A 1 89 ? -8.077 -8.021 13.413 1.00 82.88 89 PHE A O 1
ATOM 680 N N . SER A 1 90 ? -8.455 -9.119 11.482 1.00 83.25 90 SER A N 1
ATOM 681 C CA . SER A 1 90 ? -9.859 -9.477 11.748 1.00 83.25 90 SER A CA 1
ATOM 682 C C . SER A 1 90 ? -10.076 -10.217 13.078 1.00 83.25 90 SER A C 1
ATOM 684 O O . SER A 1 90 ? -11.078 -10.000 13.754 1.00 83.25 90 SER A O 1
ATOM 686 N N . GLU A 1 91 ? -9.107 -11.035 13.499 1.00 85.88 91 GLU A N 1
ATOM 687 C CA . GLU A 1 91 ? -9.170 -11.817 14.740 1.00 85.88 91 GLU A CA 1
ATOM 688 C C . GLU A 1 91 ? -8.832 -11.007 16.001 1.00 85.88 91 GLU A C 1
ATOM 690 O O . GLU A 1 91 ? -9.066 -11.466 17.122 1.00 85.88 91 GLU A O 1
ATOM 695 N N . ARG A 1 92 ? -8.262 -9.803 15.860 1.00 83.31 92 ARG A N 1
ATOM 696 C CA . ARG A 1 92 ? -7.877 -8.991 17.017 1.00 83.31 92 ARG A CA 1
ATOM 697 C C . ARG A 1 92 ? -9.048 -8.190 17.562 1.00 83.31 92 ARG A C 1
ATOM 699 O O . ARG A 1 92 ? -9.755 -7.547 16.785 1.00 83.31 92 ARG A O 1
ATOM 706 N N . PRO A 1 93 ? -9.177 -8.098 18.901 1.00 85.12 93 PRO A N 1
ATOM 707 C CA . PRO A 1 93 ? -10.080 -7.142 19.513 1.00 85.12 93 PRO A CA 1
ATOM 708 C C . PRO A 1 93 ? -9.826 -5.740 18.964 1.00 85.12 93 PRO A C 1
ATOM 710 O O . PRO A 1 93 ? -8.677 -5.297 18.821 1.00 85.12 93 PRO A O 1
ATOM 713 N N . ARG A 1 94 ? -10.916 -5.044 18.654 1.00 86.50 94 ARG A N 1
ATOM 714 C CA . ARG A 1 94 ? -10.874 -3.627 18.313 1.00 86.50 94 ARG A CA 1
ATOM 715 C C . ARG A 1 94 ? -10.344 -2.851 19.523 1.00 86.50 94 ARG A C 1
ATOM 717 O O . ARG A 1 94 ? -10.810 -3.105 20.634 1.00 86.50 94 ARG A O 1
ATOM 724 N N . PRO A 1 95 ? -9.373 -1.942 19.346 1.00 87.38 95 PRO A N 1
ATOM 725 C CA . PRO A 1 95 ? -8.824 -1.191 20.457 1.00 87.38 95 PRO A CA 1
ATOM 726 C C . PRO A 1 95 ? -9.899 -0.263 21.014 1.00 87.38 95 PRO A C 1
ATOM 728 O O . PRO A 1 95 ? -10.743 0.269 20.280 1.00 87.38 95 PRO A O 1
ATOM 731 N N . GLU A 1 96 ? -9.844 -0.050 22.322 1.00 90.56 96 GLU A N 1
ATOM 732 C CA . GLU A 1 96 ? -10.686 0.939 22.975 1.00 90.56 96 GLU A CA 1
ATOM 733 C C . GLU A 1 96 ? -10.435 2.325 22.373 1.00 90.56 96 GLU A C 1
ATOM 735 O O . GLU A 1 96 ? -9.313 2.719 22.045 1.00 90.56 96 GLU A O 1
ATOM 740 N N . CYS A 1 97 ? -11.513 3.079 22.197 1.00 86.94 97 CYS A N 1
ATOM 741 C CA . CYS A 1 97 ? -11.450 4.435 21.698 1.00 86.94 97 CYS A CA 1
ATOM 742 C C . CYS A 1 97 ? -10.871 5.342 22.785 1.00 86.94 97 CYS A C 1
ATOM 744 O O . CYS A 1 97 ? -11.568 5.680 23.739 1.00 86.94 97 CYS A O 1
ATOM 746 N N . SER A 1 98 ? -9.639 5.811 22.595 1.00 86.81 98 SER A N 1
ATOM 747 C CA . SER A 1 98 ? -8.964 6.734 23.521 1.00 86.81 98 SER A CA 1
ATOM 748 C C . SER A 1 98 ? -9.668 8.086 23.678 1.00 86.81 98 SER A C 1
ATOM 750 O O . SER A 1 98 ? -9.435 8.799 24.644 1.00 86.81 98 SER A O 1
ATOM 752 N N . THR A 1 99 ? -10.547 8.468 22.744 1.00 81.75 99 THR A N 1
ATOM 753 C CA . THR A 1 99 ? -11.325 9.715 22.856 1.00 81.75 99 THR A CA 1
ATOM 754 C C . THR A 1 99 ? -12.454 9.614 23.886 1.00 81.75 99 THR A C 1
ATOM 756 O O . THR A 1 99 ? -12.882 10.633 24.425 1.00 81.75 99 THR A O 1
ATOM 759 N N . CYS A 1 100 ? -12.971 8.409 24.136 1.00 84.00 100 CYS A N 1
ATOM 760 C CA . CYS A 1 100 ? -14.067 8.179 25.081 1.00 84.00 100 CYS A CA 1
ATOM 761 C C . CYS A 1 100 ? -13.746 7.119 26.139 1.00 84.00 100 CYS A C 1
ATOM 763 O O . CYS A 1 100 ? -14.658 6.695 26.843 1.00 84.00 100 CYS A O 1
ATOM 765 N N . ASP A 1 101 ? -12.492 6.679 26.246 1.00 87.50 101 ASP A N 1
ATOM 766 C CA . ASP A 1 101 ? -12.039 5.613 27.148 1.00 87.50 101 ASP A CA 1
ATOM 767 C C . ASP A 1 101 ? -12.937 4.365 27.097 1.00 87.50 101 ASP A C 1
ATOM 769 O O . ASP A 1 101 ? -13.415 3.882 28.122 1.00 87.50 101 ASP A O 1
ATOM 773 N N . GLY A 1 102 ? -13.280 3.895 25.894 1.00 87.44 102 GLY A N 1
ATOM 774 C CA . GLY A 1 102 ? -14.115 2.695 25.751 1.00 87.44 102 GLY A CA 1
ATOM 775 C C . GLY A 1 102 ? -15.622 2.907 25.943 1.00 87.44 102 GLY A C 1
ATOM 776 O O . GLY A 1 102 ? -16.404 2.008 25.655 1.00 87.44 102 GLY A O 1
ATOM 777 N N . THR A 1 103 ? -16.068 4.085 26.390 1.00 87.25 103 THR A N 1
ATOM 778 C CA . THR A 1 103 ? -17.471 4.281 26.812 1.00 87.25 103 THR A CA 1
ATOM 779 C C . THR A 1 103 ? -18.461 4.495 25.666 1.00 87.25 103 THR A C 1
ATOM 781 O O . THR A 1 103 ? -19.663 4.367 25.865 1.00 87.25 103 THR A O 1
ATOM 784 N N . GLY A 1 104 ? -17.985 4.878 24.477 1.00 85.12 104 GLY A N 1
ATOM 785 C CA . GLY A 1 104 ? -18.842 5.291 23.358 1.00 85.12 104 GLY A CA 1
ATOM 786 C C . GLY A 1 104 ? -19.424 6.700 23.513 1.00 85.12 104 GLY A C 1
ATOM 787 O O . GLY A 1 104 ? -20.068 7.216 22.602 1.00 85.12 104 GLY A O 1
ATOM 788 N N . VAL A 1 105 ? -19.148 7.375 24.627 1.00 82.44 105 VAL A N 1
ATOM 789 C CA . VAL A 1 105 ? -19.768 8.650 24.983 1.00 82.44 105 VAL A CA 1
ATOM 790 C C . VAL A 1 105 ? -18.676 9.680 25.211 1.00 82.44 105 VAL A C 1
ATOM 792 O O . VAL A 1 105 ? -17.732 9.468 25.973 1.00 82.44 105 VAL A O 1
ATOM 795 N N . ARG A 1 106 ? -18.764 10.828 24.540 1.00 70.62 106 ARG A N 1
ATOM 796 C CA . ARG A 1 106 ? -17.800 11.903 24.774 1.00 70.62 106 ARG A CA 1
ATOM 797 C C . ARG A 1 106 ? -18.097 12.513 26.142 1.00 70.62 106 ARG A C 1
ATOM 799 O O . ARG A 1 106 ? -19.192 13.034 26.355 1.00 70.62 106 ARG A O 1
ATOM 806 N N . ARG A 1 107 ? -17.119 12.519 27.059 1.00 62.38 107 ARG A N 1
ATOM 807 C CA . ARG A 1 107 ? -17.227 13.363 28.259 1.00 62.38 107 ARG A CA 1
ATOM 808 C C . ARG A 1 107 ? -17.420 14.793 27.777 1.00 62.38 107 ARG A C 1
ATOM 810 O O . ARG A 1 107 ? -16.609 15.291 26.992 1.00 62.38 107 ARG A O 1
ATOM 817 N N . ARG A 1 108 ? -18.507 15.437 28.204 1.00 55.56 108 ARG A N 1
ATOM 818 C CA . ARG A 1 108 ? -18.728 16.860 27.951 1.00 55.56 108 ARG A CA 1
ATOM 819 C C . ARG A 1 108 ? -17.457 17.568 28.424 1.00 55.56 108 ARG A C 1
ATOM 821 O O . ARG A 1 108 ? -17.143 17.518 29.610 1.00 55.56 108 ARG A O 1
ATOM 828 N N . ARG A 1 109 ? -16.694 18.185 27.515 1.00 47.88 109 ARG A N 1
ATOM 829 C CA . ARG A 1 109 ? -15.783 19.249 27.940 1.00 47.88 109 ARG A CA 1
ATOM 830 C C . ARG A 1 109 ? -16.738 20.275 28.544 1.00 47.88 109 ARG A C 1
ATOM 832 O O . ARG A 1 109 ? -17.591 20.774 27.814 1.00 47.88 109 ARG A O 1
ATOM 839 N N . GLN A 1 110 ? -16.700 20.489 29.859 1.00 46.19 110 GLN A N 1
ATOM 840 C CA . GLN A 1 110 ? -17.276 21.702 30.436 1.00 46.19 110 GLN A CA 1
ATOM 841 C C . GLN A 1 110 ? -16.580 22.842 29.697 1.00 46.19 110 GLN A C 1
ATOM 843 O O . GLN A 1 110 ? -15.403 23.093 29.932 1.00 46.19 110 GLN A O 1
ATOM 848 N N . MET A 1 111 ? -17.234 23.404 28.683 1.00 39.03 111 MET A N 1
ATOM 849 C CA . MET A 1 111 ? -16.634 24.461 27.874 1.00 39.03 111 MET A CA 1
ATOM 850 C C . MET A 1 111 ? -16.912 25.846 28.455 1.00 39.03 111 MET A C 1
ATOM 852 O O . MET A 1 111 ? -16.335 26.797 27.954 1.00 39.03 111 MET A O 1
ATOM 856 N N . ASP A 1 112 ? -17.685 25.951 29.545 1.00 42.97 112 ASP A N 1
ATOM 857 C CA . ASP A 1 112 ? -18.155 27.241 30.067 1.00 42.97 112 ASP A CA 1
ATOM 858 C C . ASP A 1 112 ? -18.093 27.403 31.599 1.00 42.97 112 ASP A C 1
ATOM 860 O O . ASP A 1 112 ? -18.650 28.363 32.122 1.00 42.97 112 ASP A O 1
ATOM 864 N N . GLU A 1 113 ? -17.396 26.537 32.344 1.00 44.50 113 GLU A N 1
ATOM 865 C CA . GLU A 1 113 ? -17.139 26.798 33.772 1.00 44.50 113 GLU A CA 1
ATOM 866 C C . GLU A 1 113 ? -15.641 26.693 34.092 1.00 44.50 113 GLU A C 1
ATOM 868 O O . GLU A 1 113 ? -15.016 25.683 33.752 1.00 44.50 113 GLU A O 1
ATOM 873 N N . PRO A 1 114 ? -15.036 27.717 34.728 1.00 39.25 114 PRO A N 1
ATOM 874 C CA . PRO A 1 114 ? -13.679 27.612 35.239 1.00 39.25 114 PRO A CA 1
ATOM 875 C C . PRO A 1 114 ? -13.666 26.549 36.342 1.00 39.25 114 PRO A C 1
ATOM 877 O O . PRO A 1 114 ? -14.301 26.704 37.383 1.00 39.25 114 PRO A O 1
ATOM 880 N N . SER A 1 115 ? -12.981 25.435 36.091 1.00 43.06 115 SER A N 1
ATOM 881 C CA . SER A 1 115 ? -12.839 24.355 37.063 1.00 43.06 115 SER A CA 1
ATOM 882 C C . SER A 1 115 ? -11.978 24.818 38.235 1.00 43.06 115 SER A C 1
ATOM 884 O O . SER A 1 115 ? -10.811 25.152 38.016 1.00 43.06 115 SER A O 1
ATOM 886 N N . GLU A 1 116 ? -12.495 24.751 39.462 1.00 43.88 116 GLU A N 1
ATOM 887 C CA . GLU A 1 116 ? -11.626 24.750 40.645 1.00 43.88 116 GLU A CA 1
ATOM 888 C C . GLU A 1 116 ? -11.337 23.352 41.202 1.00 43.88 116 GLU A C 1
ATOM 890 O O . GLU A 1 116 ? -10.323 23.223 41.870 1.00 43.88 116 GLU A O 1
ATOM 895 N N . GLU A 1 117 ? -12.058 22.272 40.855 1.00 47.00 117 GLU A N 1
ATOM 896 C CA . GLU A 1 117 ? -11.637 20.914 41.263 1.00 47.00 117 GLU A CA 1
ATOM 897 C C . GLU A 1 117 ? -11.991 19.795 40.257 1.00 47.00 117 GLU A C 1
ATOM 899 O O . GLU A 1 117 ? -13.052 19.830 39.625 1.00 47.00 117 GLU A O 1
ATOM 904 N N . PRO A 1 118 ? -11.127 18.765 40.100 1.00 44.62 118 PRO A N 1
ATOM 905 C CA . PRO A 1 118 ? -11.375 17.621 39.226 1.00 44.62 118 PRO A CA 1
ATOM 906 C C . PRO A 1 118 ? -12.416 16.675 39.850 1.00 44.62 118 PRO A C 1
ATOM 908 O O . PRO A 1 118 ? -12.093 15.751 40.596 1.00 44.62 118 PRO A O 1
ATOM 911 N N . GLY A 1 119 ? -13.691 16.901 39.535 1.00 47.47 119 GLY A N 1
ATOM 912 C CA . GLY A 1 119 ? -14.803 16.082 40.020 1.00 47.47 119 GLY A CA 1
ATOM 913 C C . GLY A 1 119 ? -14.886 14.707 39.345 1.00 47.47 119 GLY A C 1
ATOM 914 O O . GLY A 1 119 ? -15.124 14.593 38.142 1.00 47.47 119 GLY A O 1
ATOM 915 N N . VAL A 1 120 ? -14.746 13.641 40.137 1.00 46.94 120 VAL A N 1
ATOM 916 C CA . VAL A 1 120 ? -15.123 12.270 39.759 1.00 46.94 120 VAL A CA 1
ATOM 917 C C . VAL A 1 120 ? -16.641 12.220 39.550 1.00 46.94 120 VAL A C 1
ATOM 919 O O . VAL A 1 120 ? -17.395 12.526 40.469 1.00 46.94 120 VAL A O 1
ATOM 922 N N . LEU A 1 121 ? -17.098 11.812 38.359 1.00 43.88 121 LEU A N 1
ATOM 923 C CA . LEU A 1 121 ? -18.531 11.673 38.068 1.00 43.88 121 LEU A CA 1
ATOM 924 C C . LEU A 1 121 ? -19.197 10.688 39.039 1.00 43.88 121 LEU A C 1
ATOM 926 O O . LEU A 1 121 ? -18.731 9.546 39.196 1.00 43.88 121 LEU A O 1
ATOM 930 N N . THR A 1 122 ? -20.312 11.116 39.635 1.00 52.12 122 THR A N 1
ATOM 931 C CA . THR A 1 122 ? -21.139 10.276 40.509 1.00 52.12 122 THR A CA 1
ATOM 932 C C . THR A 1 122 ? -21.804 9.157 39.706 1.00 52.12 122 THR A C 1
ATOM 934 O O . THR A 1 122 ? -21.886 9.201 38.478 1.00 52.12 122 THR A O 1
ATOM 937 N N . ARG A 1 123 ? -22.266 8.108 40.395 1.00 48.03 123 ARG A N 1
ATOM 938 C CA . ARG A 1 123 ? -22.901 6.947 39.755 1.00 48.03 123 ARG A CA 1
ATOM 939 C C . ARG A 1 123 ? -24.145 7.334 38.943 1.00 48.03 123 ARG A C 1
ATOM 941 O O . ARG A 1 123 ? -24.273 6.882 37.815 1.00 48.03 123 ARG A O 1
ATOM 948 N N . GLU A 1 124 ? -24.983 8.228 39.461 1.00 46.47 124 GLU A N 1
ATOM 949 C CA . GLU A 1 124 ? -26.188 8.717 38.769 1.00 46.47 124 GLU A CA 1
ATOM 950 C C . GLU A 1 124 ? -25.871 9.504 37.493 1.00 46.47 124 GLU A C 1
ATOM 952 O O . GLU A 1 124 ? -26.576 9.375 36.498 1.00 46.47 124 GLU A O 1
ATOM 957 N N . GLN A 1 125 ? -24.772 10.265 37.464 1.00 52.09 125 GLN A N 1
ATOM 958 C CA . GLN A 1 125 ? -24.352 10.997 36.261 1.00 52.09 125 GLN A CA 1
ATOM 959 C C . GLN A 1 125 ? -23.912 10.067 35.120 1.00 52.09 125 GLN A C 1
ATOM 961 O O . GLN A 1 125 ? -23.912 10.483 33.964 1.00 52.09 125 GLN A O 1
ATOM 966 N N . ARG A 1 126 ? -23.558 8.811 35.428 1.00 52.88 126 ARG A N 1
ATOM 967 C CA . ARG A 1 126 ? -23.259 7.774 34.425 1.00 52.88 126 ARG A CA 1
ATOM 968 C C . ARG A 1 126 ? -24.515 7.099 33.875 1.00 52.88 126 ARG A C 1
ATOM 970 O O . ARG A 1 126 ? -24.421 6.418 32.864 1.00 52.88 126 ARG A O 1
ATOM 977 N N . GLU A 1 127 ? -25.658 7.259 34.539 1.00 49.41 127 GLU A N 1
ATOM 978 C CA . GLU A 1 127 ? -26.915 6.573 34.213 1.00 49.41 127 GLU A CA 1
ATOM 979 C C . GLU A 1 127 ? -27.899 7.473 33.429 1.00 49.41 127 GLU A C 1
ATOM 981 O O . GLU A 1 127 ? -28.982 7.024 33.056 1.00 49.41 127 GLU A O 1
ATOM 986 N N . ILE A 1 128 ? -27.535 8.730 33.126 1.00 51.00 128 ILE A N 1
ATOM 987 C CA . ILE A 1 128 ? -28.363 9.640 32.315 1.00 51.00 128 ILE A CA 1
ATOM 988 C C . ILE A 1 128 ? -28.378 9.153 30.852 1.00 51.00 128 ILE A C 1
ATOM 990 O O . ILE A 1 128 ? -27.307 9.042 30.254 1.00 51.00 128 ILE A O 1
ATOM 994 N N . PRO A 1 129 ? -29.558 8.920 30.238 1.00 47.34 129 PRO A N 1
ATOM 995 C CA . PRO A 1 129 ? -29.659 8.527 28.837 1.00 47.34 129 PRO A CA 1
ATOM 996 C C . PRO A 1 129 ? -28.996 9.572 27.942 1.00 47.34 129 PRO A C 1
ATOM 998 O O . PRO A 1 129 ? -29.414 10.731 27.889 1.00 47.34 129 PRO A O 1
ATOM 1001 N N . HIS A 1 130 ? -27.946 9.156 27.248 1.00 50.62 130 HIS A N 1
ATOM 1002 C CA . HIS A 1 130 ? -27.181 10.020 26.368 1.00 50.62 130 HIS A CA 1
ATOM 1003 C C . HIS A 1 130 ? -28.046 10.449 25.175 1.00 50.62 130 HIS A C 1
ATOM 1005 O O . HIS A 1 130 ? -28.523 9.609 24.410 1.00 50.62 130 HIS A O 1
ATOM 1011 N N . SER A 1 131 ? -28.265 11.757 25.007 1.00 55.00 131 SER A N 1
ATOM 1012 C CA . SER A 1 131 ? -28.828 12.291 23.763 1.00 55.00 131 SER A CA 1
ATOM 1013 C C . SER A 1 131 ? -27.850 12.032 22.607 1.00 55.00 131 SER A C 1
ATOM 1015 O O . SER A 1 131 ? -26.655 11.816 22.829 1.00 55.00 131 SER A O 1
ATOM 1017 N N . ALA A 1 132 ? -28.322 12.089 21.357 1.00 53.56 132 ALA A N 1
ATOM 1018 C CA . ALA A 1 132 ? -27.466 11.941 20.170 1.00 53.56 132 ALA A CA 1
ATOM 1019 C C . ALA A 1 132 ? -26.241 12.892 20.173 1.00 53.56 132 ALA A C 1
ATOM 1021 O O . ALA A 1 132 ? -25.228 12.601 19.544 1.00 53.56 132 ALA A O 1
ATOM 1022 N N . GLU A 1 133 ? -26.302 13.989 20.935 1.00 56.94 133 GLU A N 1
ATOM 1023 C CA . GLU A 1 133 ? -25.233 14.981 21.112 1.00 56.94 133 GLU A CA 1
ATOM 1024 C C . GLU A 1 133 ? -24.042 14.486 21.955 1.00 56.94 133 GLU A C 1
ATOM 1026 O O . GLU A 1 133 ? -22.987 15.119 21.958 1.00 56.94 133 GLU A O 1
ATOM 1031 N N . GLN A 1 134 ? -24.181 13.370 22.676 1.00 69.12 134 GLN A N 1
ATOM 1032 C CA . GLN A 1 134 ? -23.127 12.821 23.539 1.00 69.12 134 GLN A CA 1
ATOM 1033 C C . GLN A 1 134 ? -22.401 11.614 22.928 1.00 69.12 134 GLN A C 1
ATOM 1035 O O . GLN A 1 134 ? -21.435 11.119 23.514 1.00 69.12 134 GLN A O 1
ATOM 1040 N N . VAL A 1 135 ? -22.809 11.158 21.741 1.00 78.56 135 VAL A N 1
ATOM 1041 C CA . VAL A 1 135 ? -22.147 10.052 21.038 1.00 78.56 135 VAL A CA 1
ATOM 1042 C C . VAL A 1 135 ? -20.722 10.460 20.660 1.00 78.56 135 VAL A C 1
ATOM 1044 O O . VAL A 1 135 ? -20.480 11.526 20.089 1.00 78.56 135 VAL A O 1
ATOM 1047 N N . CYS A 1 136 ? -19.743 9.617 20.984 1.00 78.88 136 CYS A N 1
ATOM 1048 C CA . CYS A 1 136 ? -18.366 9.856 20.574 1.00 78.88 136 CYS A CA 1
ATOM 1049 C C . CYS A 1 136 ? -18.248 9.728 19.049 1.00 78.88 136 CYS A C 1
ATOM 1051 O O . CYS A 1 136 ? -18.358 8.629 18.511 1.00 78.88 136 CYS A O 1
ATOM 1053 N N . PHE A 1 137 ? -17.972 10.843 18.367 1.00 81.81 137 PHE A N 1
ATOM 1054 C CA . PHE A 1 137 ? -17.795 10.882 16.911 1.00 81.81 137 PHE A CA 1
ATOM 1055 C C . PHE A 1 137 ? -16.648 9.984 16.423 1.00 81.81 137 PHE A C 1
ATOM 1057 O O . PHE A 1 137 ? -16.744 9.372 15.369 1.00 81.81 137 PHE A O 1
ATOM 1064 N N . THR A 1 138 ? -15.577 9.844 17.209 1.00 80.19 138 THR A N 1
ATOM 1065 C CA . THR A 1 138 ? -14.412 9.037 16.820 1.00 80.19 138 THR A CA 1
ATOM 1066 C C . THR A 1 138 ? -14.750 7.553 16.648 1.00 80.19 138 THR A C 1
ATOM 1068 O O . THR A 1 138 ? -14.223 6.907 15.750 1.00 80.19 138 THR A O 1
ATOM 1071 N N . CYS A 1 139 ? -15.608 6.995 17.509 1.00 83.31 139 CYS A N 1
ATOM 1072 C CA . CYS A 1 139 ? -16.004 5.582 17.458 1.00 83.31 139 CYS A CA 1
ATOM 1073 C C . CYS A 1 139 ? -17.472 5.371 17.073 1.00 83.31 139 CYS A C 1
ATOM 1075 O O . CYS A 1 139 ? -17.959 4.246 17.155 1.00 83.31 139 CYS A O 1
ATOM 1077 N N . ASN A 1 140 ? -18.188 6.435 16.700 1.00 83.19 140 ASN A N 1
ATOM 1078 C CA . ASN A 1 140 ? -19.629 6.426 16.433 1.00 83.19 140 ASN A CA 1
ATOM 1079 C C . ASN A 1 140 ? -20.454 5.736 17.535 1.00 83.19 140 ASN A C 1
ATOM 1081 O O . ASN A 1 140 ? -21.403 5.011 17.253 1.00 83.19 140 ASN A O 1
ATOM 1085 N N . GLY A 1 141 ? -20.071 5.921 18.801 1.00 83.44 141 GLY A N 1
ATOM 1086 C CA . GLY A 1 141 ? -20.785 5.323 19.933 1.00 83.44 141 GLY A CA 1
ATOM 1087 C C . GLY A 1 141 ? -20.403 3.888 20.287 1.00 83.44 141 GLY A C 1
ATOM 1088 O O . GLY A 1 141 ? -20.902 3.368 21.277 1.00 83.44 141 GLY A O 1
ATOM 1089 N N . LEU A 1 142 ? -19.503 3.250 19.535 1.00 86.19 142 LEU A N 1
ATOM 1090 C CA . LEU A 1 142 ? -19.155 1.839 19.741 1.00 86.19 142 LEU A CA 1
ATOM 1091 C C . LEU A 1 142 ? -18.203 1.594 20.916 1.00 86.19 142 LEU A C 1
ATOM 1093 O O . LEU A 1 142 ? -17.978 0.448 21.288 1.00 86.19 142 LEU A O 1
ATOM 1097 N N . GLY A 1 143 ? -17.556 2.636 21.443 1.00 85.62 143 GLY A N 1
ATOM 1098 C CA . GLY A 1 143 ? -16.523 2.503 22.476 1.00 85.62 143 GLY A CA 1
ATOM 1099 C C . GLY A 1 143 ? -15.190 1.956 21.959 1.00 85.62 143 GLY A C 1
ATOM 1100 O O . GLY A 1 143 ? -14.147 2.258 22.522 1.00 85.62 143 GLY A O 1
ATOM 1101 N N . THR A 1 144 ? -15.178 1.267 20.823 1.00 88.62 144 THR A N 1
ATOM 1102 C CA . THR A 1 144 ? -13.967 0.783 20.149 1.00 88.62 144 THR A CA 1
ATOM 1103 C C . THR A 1 144 ? -13.786 1.446 18.791 1.00 88.62 144 THR A C 1
ATOM 1105 O O . THR A 1 144 ? -14.771 1.717 18.103 1.00 88.62 144 THR A O 1
ATOM 1108 N N . VAL A 1 145 ? -12.546 1.668 18.366 1.00 84.50 145 VAL A N 1
ATOM 1109 C CA . VAL A 1 145 ? -12.236 2.118 16.996 1.00 84.50 145 VAL A CA 1
ATOM 1110 C C . VAL A 1 145 ? -11.759 0.940 16.155 1.00 84.50 145 VAL A C 1
ATOM 1112 O O . VAL A 1 145 ? -11.448 -0.123 16.679 1.00 84.50 145 VAL A O 1
ATOM 1115 N N . GLU A 1 146 ? -11.768 1.056 14.831 1.00 76.44 146 GLU A N 1
ATOM 1116 C CA . GLU A 1 146 ? -10.949 0.133 14.029 1.00 76.44 146 GLU A CA 1
ATOM 1117 C C . GLU A 1 146 ? -9.474 0.415 14.330 1.00 76.44 146 GLU A C 1
ATOM 1119 O O . GLU A 1 146 ? -9.137 1.542 14.714 1.00 76.44 146 GLU A O 1
ATOM 1124 N N . HIS A 1 147 ? -8.573 -0.568 14.206 1.00 70.88 147 HIS A N 1
ATOM 1125 C CA . HIS A 1 147 ? -7.159 -0.211 14.363 1.00 70.88 147 HIS A CA 1
ATOM 1126 C C . HIS A 1 147 ? -6.808 0.830 13.283 1.00 70.88 147 HIS A C 1
ATOM 1128 O O . HIS A 1 147 ? -7.224 0.740 12.135 1.00 70.88 147 HIS A O 1
ATOM 1134 N N . GLN A 1 148 ? -6.023 1.853 13.600 1.00 57.75 148 GLN A N 1
ATOM 1135 C CA . GLN A 1 148 ? -5.640 2.825 12.562 1.00 57.75 148 GLN A CA 1
ATOM 1136 C C . GLN A 1 148 ? -4.794 2.178 11.447 1.00 57.75 148 GLN A C 1
ATOM 1138 O O . GLN A 1 148 ? -4.770 2.655 10.319 1.00 57.75 148 GLN A O 1
ATOM 1143 N N . ARG A 1 149 ? -4.162 1.033 11.748 1.00 56.34 149 ARG A N 1
ATOM 1144 C CA . ARG A 1 149 ? -3.434 0.170 10.801 1.00 56.34 149 ARG A CA 1
ATOM 1145 C C . ARG A 1 149 ? -4.335 -0.835 10.055 1.00 56.34 149 ARG A C 1
ATOM 1147 O O . ARG A 1 149 ? -3.820 -1.691 9.348 1.00 56.34 149 ARG A O 1
ATOM 1154 N N . TYR A 1 150 ? -5.655 -0.752 10.235 1.00 57.09 150 TYR A N 1
ATOM 1155 C CA . TYR A 1 150 ? -6.665 -1.746 9.836 1.00 57.09 150 TYR A CA 1
ATOM 1156 C C . TYR A 1 150 ? -7.327 -1.459 8.496 1.00 57.09 150 TYR A C 1
ATOM 1158 O O . TYR A 1 150 ? -8.445 -1.903 8.263 1.00 57.09 150 TYR A O 1
ATOM 1166 N N . ARG A 1 151 ? -6.686 -0.693 7.614 1.00 68.50 151 ARG A N 1
ATOM 1167 C CA . ARG A 1 151 ? -7.226 -0.622 6.261 1.00 68.50 151 ARG A CA 1
ATOM 1168 C C . ARG A 1 151 ? -6.879 -1.909 5.539 1.00 68.50 151 ARG A C 1
ATOM 1170 O O . ARG A 1 151 ? -5.744 -2.407 5.640 1.00 68.50 151 ARG A O 1
ATOM 1177 N N . ASP A 1 152 ? -7.898 -2.466 4.903 1.00 75.56 152 ASP A N 1
ATOM 1178 C CA . ASP A 1 152 ? -7.759 -3.647 4.077 1.00 75.56 152 ASP A CA 1
ATOM 1179 C C . ASP A 1 152 ? -6.715 -3.357 3.002 1.00 75.56 152 ASP A C 1
ATOM 1181 O O . ASP A 1 152 ? -6.669 -2.275 2.416 1.00 75.56 152 ASP A O 1
ATOM 1185 N N . LEU A 1 153 ? -5.836 -4.331 2.809 1.00 87.69 153 LEU A N 1
ATOM 1186 C CA . LEU A 1 153 ? -5.000 -4.409 1.628 1.00 87.69 153 LEU A CA 1
ATOM 1187 C C . LEU A 1 153 ? -5.674 -5.413 0.701 1.00 87.69 153 LEU A C 1
ATOM 1189 O O . LEU A 1 153 ? -6.089 -6.481 1.160 1.00 87.69 153 LEU A O 1
ATOM 1193 N N . TYR A 1 154 ? -5.770 -5.091 -0.580 1.00 91.62 154 TYR A N 1
ATOM 1194 C CA . TYR A 1 154 ? -6.311 -5.983 -1.593 1.00 91.62 154 TYR A CA 1
ATOM 1195 C C . TYR A 1 154 ? -5.223 -6.366 -2.592 1.00 91.62 154 TYR A C 1
ATOM 1197 O O . TYR A 1 154 ? -4.318 -5.592 -2.894 1.00 91.62 154 TYR A O 1
ATOM 1205 N N . VAL A 1 155 ? -5.346 -7.560 -3.175 1.00 94.75 155 VAL A N 1
ATOM 1206 C CA . VAL A 1 155 ? -4.466 -8.002 -4.273 1.00 94.75 155 VAL A CA 1
ATOM 1207 C C . VAL A 1 155 ? -4.536 -7.028 -5.458 1.00 94.75 155 VAL A C 1
ATOM 1209 O O . VAL A 1 155 ? -3.538 -6.808 -6.139 1.00 94.75 155 VAL A O 1
ATOM 1212 N N . SER A 1 156 ? -5.700 -6.406 -5.685 1.00 93.19 156 SER A N 1
ATOM 1213 C CA . SER A 1 156 ? -5.860 -5.362 -6.700 1.00 93.19 156 SER A CA 1
ATOM 1214 C C . SER A 1 156 ? -4.972 -4.152 -6.446 1.00 93.19 156 SER A C 1
ATOM 1216 O O . SER A 1 156 ? -4.464 -3.611 -7.413 1.00 93.19 156 SER A O 1
ATOM 1218 N N . ASP A 1 157 ? -4.726 -3.773 -5.191 1.00 92.50 157 ASP A N 1
ATOM 1219 C CA . ASP A 1 157 ? -3.909 -2.594 -4.879 1.00 92.50 157 ASP A CA 1
ATOM 1220 C C . ASP A 1 157 ? -2.454 -2.820 -5.312 1.00 92.50 157 ASP A C 1
ATOM 1222 O O . ASP A 1 157 ? -1.811 -1.919 -5.838 1.00 92.50 157 ASP A O 1
ATOM 1226 N N . ILE A 1 158 ? -1.945 -4.048 -5.145 1.00 94.88 158 ILE A N 1
ATOM 1227 C CA . ILE A 1 158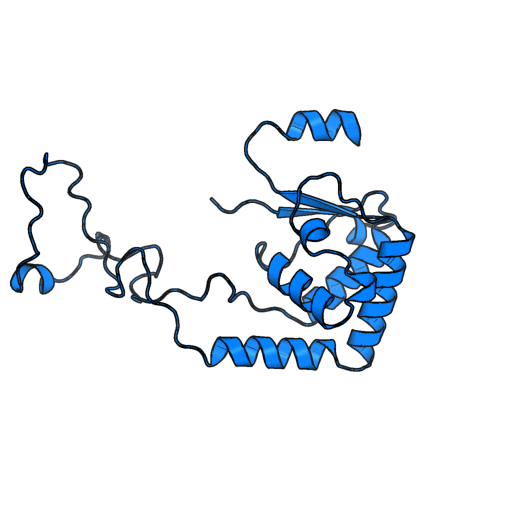 ? -0.598 -4.428 -5.598 1.00 94.88 158 ILE A CA 1
ATOM 1228 C C . ILE A 1 158 ? -0.529 -4.487 -7.125 1.00 94.88 158 ILE A C 1
ATOM 1230 O O . ILE A 1 158 ? 0.458 -4.049 -7.707 1.00 94.88 158 ILE A O 1
ATOM 1234 N N . ARG A 1 159 ? -1.585 -4.981 -7.783 1.00 95.94 159 ARG A N 1
ATOM 1235 C CA . ARG A 1 159 ? -1.669 -5.006 -9.251 1.00 95.94 159 ARG A CA 1
ATOM 1236 C C . ARG A 1 159 ? -1.725 -3.598 -9.845 1.00 95.94 159 ARG A C 1
ATOM 1238 O O . ARG A 1 159 ? -0.992 -3.308 -10.779 1.00 95.94 159 ARG A O 1
ATOM 1245 N N . GLU A 1 160 ? -2.583 -2.740 -9.303 1.00 94.50 160 GLU A N 1
ATOM 1246 C CA . GLU A 1 160 ? -2.719 -1.340 -9.720 1.00 94.50 160 GLU A CA 1
ATO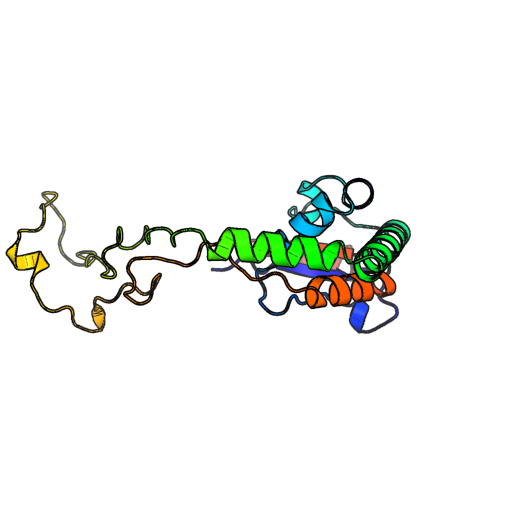M 1247 C C . GLU A 1 160 ? -1.402 -0.581 -9.493 1.00 94.50 160 GLU A C 1
ATOM 1249 O O . GLU A 1 160 ? -0.992 0.204 -10.343 1.00 94.50 160 GLU A O 1
ATOM 1254 N N . PHE A 1 161 ? -0.692 -0.867 -8.396 1.00 94.69 161 PHE A N 1
ATOM 1255 C CA . PHE A 1 161 ? 0.615 -0.267 -8.141 1.00 94.69 161 PHE A CA 1
ATOM 1256 C C . PHE A 1 161 ? 1.708 -0.783 -9.083 1.00 94.69 161 PHE A C 1
ATOM 1258 O O . PHE A 1 161 ? 2.506 0.013 -9.565 1.00 94.69 161 PHE A O 1
ATOM 1265 N N . SER A 1 162 ? 1.732 -2.085 -9.387 1.00 96.25 162 SER A N 1
ATOM 1266 C CA . SER A 1 162 ? 2.652 -2.648 -10.387 1.00 96.25 162 SER A CA 1
ATOM 1267 C C . SER A 1 162 ? 2.467 -1.968 -11.748 1.00 96.25 162 SER A C 1
ATOM 1269 O O . SER A 1 162 ? 3.432 -1.500 -12.349 1.00 96.25 162 SER A O 1
ATOM 1271 N N . GLU A 1 163 ? 1.214 -1.802 -12.180 1.00 96.06 163 GLU A N 1
ATOM 1272 C CA . GLU A 1 163 ? 0.883 -1.117 -13.432 1.00 96.06 163 GLU A CA 1
ATOM 1273 C C . GLU A 1 163 ? 1.323 0.355 -13.427 1.00 96.06 163 GLU A C 1
ATOM 1275 O O . GLU A 1 163 ? 1.916 0.831 -14.394 1.00 96.06 163 GLU A O 1
ATOM 1280 N N . PHE A 1 164 ? 1.097 1.074 -12.323 1.00 95.69 164 PHE A N 1
ATOM 1281 C CA . PHE A 1 164 ? 1.612 2.434 -12.150 1.00 95.69 164 PHE A CA 1
ATOM 1282 C C . PHE A 1 164 ? 3.137 2.484 -12.329 1.00 95.69 164 PHE A C 1
ATOM 1284 O O . PHE A 1 164 ? 3.638 3.288 -13.114 1.00 95.69 164 PHE A O 1
ATOM 1291 N N . LEU A 1 165 ? 3.882 1.593 -11.665 1.00 95.56 165 LEU A N 1
ATOM 1292 C CA . LEU A 1 165 ? 5.347 1.559 -11.728 1.00 95.56 165 LEU A CA 1
ATOM 1293 C C . LEU A 1 165 ? 5.880 1.321 -13.145 1.00 95.56 165 LEU A C 1
ATOM 1295 O O . LEU A 1 165 ? 6.913 1.892 -13.501 1.00 95.56 165 LEU A O 1
ATOM 1299 N N . ARG A 1 166 ? 5.181 0.516 -13.957 1.00 96.94 166 ARG A N 1
ATOM 1300 C CA . ARG A 1 166 ? 5.558 0.268 -15.360 1.00 96.94 166 ARG A CA 1
ATOM 1301 C C . ARG A 1 166 ? 5.537 1.536 -16.205 1.00 96.94 166 ARG A C 1
ATOM 1303 O O . ARG A 1 166 ? 6.341 1.659 -17.125 1.00 96.94 166 ARG A O 1
ATOM 1310 N N . HIS A 1 167 ? 4.646 2.461 -15.869 1.00 96.94 167 HIS A N 1
ATOM 1311 C CA . HIS A 1 167 ? 4.355 3.639 -16.673 1.00 96.94 167 HIS A CA 1
ATOM 1312 C C . HIS A 1 167 ? 4.835 4.950 -16.057 1.00 96.94 167 HIS A C 1
ATOM 1314 O O . HIS A 1 167 ? 4.754 5.971 -16.723 1.00 96.94 167 HIS A O 1
ATOM 1320 N N . ALA A 1 168 ? 5.320 4.957 -14.813 1.00 93.06 168 ALA A N 1
ATOM 1321 C CA . ALA A 1 168 ? 5.652 6.182 -14.083 1.00 93.06 168 ALA A CA 1
ATOM 1322 C C . ALA A 1 168 ? 6.961 6.856 -14.548 1.00 93.06 168 ALA A C 1
ATOM 1324 O O . ALA A 1 168 ? 7.141 8.060 -14.359 1.00 93.06 168 ALA A O 1
ATOM 1325 N N . GLY A 1 169 ? 7.889 6.092 -15.143 1.00 90.56 169 GLY A N 1
ATOM 1326 C CA . GLY A 1 169 ? 9.217 6.597 -15.526 1.00 90.56 169 GLY A CA 1
ATOM 1327 C C . GLY A 1 169 ? 10.075 7.031 -14.327 1.00 90.56 169 GLY A C 1
ATOM 1328 O O . GLY A 1 169 ? 10.965 7.868 -14.469 1.00 90.56 169 GLY A O 1
ATOM 1329 N N . GLY A 1 170 ? 9.784 6.474 -13.150 1.00 90.31 170 GLY A N 1
ATOM 1330 C CA . GLY A 1 170 ? 10.225 6.958 -11.843 1.00 90.31 170 GLY A CA 1
ATOM 1331 C C . GLY A 1 170 ? 9.043 7.494 -11.030 1.00 90.31 170 GLY A C 1
ATOM 1332 O O . GLY A 1 170 ? 8.047 7.910 -11.612 1.00 90.31 170 GLY A O 1
ATOM 1333 N N . PHE A 1 171 ? 9.110 7.496 -9.700 1.00 89.88 171 PHE A N 1
ATOM 1334 C CA . PHE A 1 171 ? 8.045 8.093 -8.882 1.00 89.88 171 PHE A CA 1
ATOM 1335 C C . PHE A 1 171 ? 8.581 8.808 -7.649 1.00 89.88 171 PHE A C 1
ATOM 1337 O O . PHE A 1 171 ? 9.694 8.549 -7.187 1.00 89.88 171 PHE A O 1
ATOM 1344 N N . TYR A 1 172 ? 7.740 9.688 -7.114 1.00 86.06 172 TYR A N 1
ATOM 1345 C CA . TYR A 1 172 ? 7.940 10.362 -5.841 1.00 86.06 172 TYR A CA 1
ATOM 1346 C C . TYR A 1 172 ? 6.740 10.130 -4.921 1.00 86.06 172 TYR A C 1
ATOM 1348 O O . TYR A 1 172 ? 5.607 9.919 -5.369 1.00 86.06 172 TYR A O 1
ATOM 1356 N N . VAL A 1 173 ? 7.004 10.185 -3.621 1.00 84.25 173 VAL A N 1
ATOM 1357 C CA . VAL A 1 173 ? 5.983 10.249 -2.576 1.00 84.25 173 VAL A CA 1
ATOM 1358 C C . VAL A 1 173 ? 6.003 11.661 -2.027 1.00 84.25 173 VAL A C 1
ATOM 1360 O O . VAL A 1 173 ? 7.073 12.215 -1.796 1.00 84.25 173 VAL A O 1
ATOM 1363 N N . TRP A 1 174 ? 4.829 12.247 -1.843 1.00 75.75 174 TRP A N 1
ATOM 1364 C CA . TRP A 1 174 ? 4.703 13.574 -1.272 1.00 75.75 174 TRP A CA 1
ATOM 1365 C C . TRP A 1 174 ? 3.695 13.577 -0.131 1.00 75.75 174 TRP A C 1
ATOM 1367 O O . TRP A 1 174 ? 2.578 13.083 -0.286 1.00 75.75 174 TRP A O 1
ATOM 1377 N N . VAL A 1 175 ? 4.089 14.121 1.016 1.00 70.31 175 VAL A N 1
ATOM 1378 C CA . VAL A 1 175 ? 3.292 14.192 2.240 1.00 70.31 175 VAL A CA 1
ATOM 1379 C C . VAL A 1 175 ? 2.988 15.658 2.529 1.00 70.31 175 VAL A C 1
ATOM 1381 O O . VAL A 1 175 ? 3.869 16.455 2.835 1.00 70.31 175 VAL A O 1
ATOM 1384 N N . PHE A 1 176 ? 1.716 16.040 2.425 1.00 60.53 176 PHE A N 1
ATOM 1385 C CA . PHE A 1 176 ? 1.310 17.437 2.565 1.00 60.53 176 PHE A CA 1
ATOM 1386 C C . PHE A 1 176 ? 1.411 17.925 4.029 1.00 60.53 176 PHE A C 1
ATOM 1388 O O . PHE A 1 176 ? 0.426 17.923 4.766 1.00 60.53 176 PHE A O 1
ATOM 1395 N N . GLU A 1 177 ? 2.577 18.420 4.454 1.00 51.62 177 GLU A N 1
ATOM 1396 C CA . GLU A 1 177 ? 2.711 19.259 5.655 1.00 51.62 177 GLU A CA 1
ATOM 1397 C C . GLU A 1 177 ? 2.493 20.737 5.263 1.00 51.62 177 GLU A C 1
ATOM 1399 O O . GLU A 1 177 ? 3.252 21.325 4.502 1.00 51.62 177 GLU A O 1
ATOM 1404 N N . SER A 1 178 ? 1.381 21.322 5.721 1.00 48.97 178 SER A N 1
ATOM 1405 C CA . SER A 1 178 ? 0.891 22.708 5.527 1.00 48.97 178 SER A CA 1
ATOM 1406 C C . SER A 1 178 ? 1.701 23.708 4.656 1.00 48.97 178 SER A C 1
ATOM 1408 O O . SER A 1 178 ? 2.816 24.076 5.001 1.00 48.97 178 SER A O 1
ATOM 1410 N N . ALA A 1 179 ? 1.038 24.289 3.640 1.00 42.84 179 ALA A N 1
ATOM 1411 C CA . ALA A 1 179 ? 1.249 25.586 2.948 1.00 42.84 179 ALA A CA 1
ATOM 1412 C C . ALA A 1 179 ? 2.638 26.005 2.396 1.00 42.84 179 ALA A C 1
ATOM 1414 O O . ALA A 1 179 ? 2.673 26.883 1.540 1.00 42.84 179 ALA A O 1
ATOM 1415 N N . VAL A 1 180 ? 3.756 25.412 2.815 1.00 52.81 180 VAL A N 1
ATOM 1416 C CA . VAL A 1 180 ? 5.118 25.853 2.444 1.00 52.81 180 VAL A CA 1
ATOM 1417 C C . VAL A 1 180 ? 5.657 25.114 1.207 1.00 52.81 180 VAL A C 1
ATOM 1419 O O . VAL A 1 180 ? 6.521 25.627 0.502 1.00 52.81 180 VAL A O 1
ATOM 1422 N N . ASN A 1 181 ? 5.113 23.939 0.877 1.00 52.06 181 ASN A N 1
ATOM 1423 C CA . ASN A 1 181 ? 5.697 23.052 -0.138 1.00 52.06 181 ASN A CA 1
ATOM 1424 C C . ASN A 1 181 ? 5.193 23.256 -1.588 1.00 52.06 181 ASN A C 1
ATOM 1426 O O . ASN A 1 181 ? 5.807 22.733 -2.517 1.00 52.06 181 ASN A O 1
ATOM 1430 N N . SER A 1 182 ? 4.135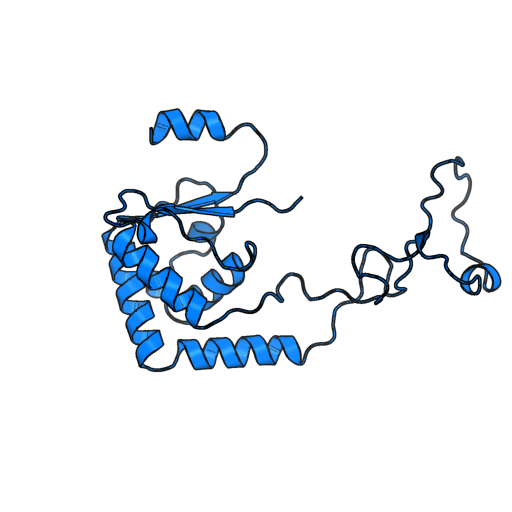 24.040 -1.838 1.00 50.22 182 SER A N 1
ATOM 1431 C CA . SER A 1 182 ? 3.568 24.198 -3.195 1.00 50.22 182 SER A CA 1
ATOM 1432 C C . SER A 1 182 ? 4.391 25.102 -4.129 1.00 50.22 182 SER A C 1
ATOM 1434 O O . SER A 1 182 ? 4.398 24.881 -5.342 1.00 50.22 182 SER A O 1
ATOM 1436 N N . GLU A 1 183 ? 5.115 26.091 -3.594 1.00 49.44 183 GLU A N 1
ATOM 1437 C CA . GLU A 1 183 ? 6.036 26.935 -4.377 1.00 49.44 183 GLU A CA 1
ATOM 1438 C C . GLU A 1 183 ? 7.306 26.164 -4.761 1.00 49.44 183 GLU A C 1
ATOM 1440 O O . GLU A 1 183 ? 7.751 26.223 -5.908 1.00 49.44 183 GLU A O 1
ATOM 1445 N N . ARG A 1 184 ? 7.813 25.334 -3.841 1.00 54.56 184 ARG A N 1
ATOM 1446 C CA . ARG A 1 184 ? 9.004 24.497 -4.043 1.00 54.56 184 ARG A CA 1
ATOM 1447 C C . ARG A 1 184 ? 8.791 23.413 -5.109 1.00 54.56 184 ARG A C 1
ATOM 1449 O O . ARG A 1 184 ? 9.721 23.083 -5.839 1.00 54.56 184 ARG A O 1
ATOM 1456 N N . PHE A 1 185 ? 7.564 22.901 -5.233 1.00 54.78 185 PHE A N 1
ATOM 1457 C CA . PHE A 1 185 ? 7.176 21.937 -6.267 1.00 54.78 185 PHE A CA 1
ATOM 1458 C C . PHE A 1 185 ? 7.252 22.535 -7.683 1.00 54.78 185 PHE A C 1
ATOM 1460 O O . PHE A 1 185 ? 7.849 21.935 -8.576 1.00 54.78 185 PHE A O 1
ATOM 1467 N N . ARG A 1 186 ? 6.703 23.744 -7.885 1.00 53.31 186 ARG A N 1
ATOM 1468 C CA . ARG A 1 186 ? 6.700 24.411 -9.202 1.00 53.31 186 ARG A CA 1
ATOM 1469 C C . ARG A 1 186 ? 8.084 24.841 -9.671 1.00 53.31 186 ARG A C 1
ATOM 1471 O O . ARG A 1 186 ? 8.325 24.821 -10.867 1.00 53.31 186 ARG A O 1
ATOM 1478 N N . GLU A 1 187 ? 8.973 25.237 -8.764 1.00 53.75 187 GLU A N 1
ATOM 1479 C CA . GLU A 1 187 ? 10.339 25.625 -9.143 1.00 53.75 187 GLU A CA 1
ATOM 1480 C C . GLU A 1 187 ? 11.229 24.431 -9.507 1.00 53.75 187 GLU A C 1
ATOM 1482 O O . GLU A 1 187 ? 12.182 24.599 -10.266 1.00 53.75 187 GLU A O 1
ATOM 1487 N N . LYS A 1 188 ? 10.957 23.242 -8.955 1.00 50.19 188 LYS A N 1
ATOM 1488 C CA . LYS A 1 188 ? 11.862 22.090 -9.073 1.00 50.19 188 LYS A CA 1
ATOM 1489 C C . LYS A 1 188 ? 11.484 21.120 -10.195 1.00 50.19 188 LYS A C 1
ATOM 1491 O O . LYS A 1 188 ? 12.380 20.517 -10.777 1.00 50.19 188 LYS A O 1
ATOM 1496 N N . TRP A 1 189 ? 10.192 20.988 -10.504 1.00 50.34 189 TRP A N 1
ATOM 1497 C CA . TRP A 1 189 ? 9.685 19.978 -11.446 1.00 50.34 189 TRP A CA 1
ATOM 1498 C C . TRP A 1 189 ? 8.666 20.522 -12.467 1.00 50.34 189 TRP A C 1
ATOM 1500 O O . TRP A 1 189 ? 8.043 19.734 -13.176 1.00 50.34 189 TRP A O 1
ATOM 1510 N N . GLY A 1 190 ? 8.475 21.849 -12.518 1.00 39.88 190 GLY A N 1
ATOM 1511 C CA . GLY A 1 190 ? 7.604 22.552 -13.472 1.00 39.88 190 GLY A CA 1
ATOM 1512 C C . GLY A 1 190 ? 8.316 23.015 -14.736 1.00 39.88 190 GLY A C 1
ATOM 1513 O O . GLY A 1 190 ? 9.478 23.465 -14.631 1.00 39.88 190 GLY A O 1
#

Sequence (190 aa):
MSDELTVGGLHPDARVGEAFENRQGCCWPSLVRCIQVLAPAEAGDEKLWLSDDDDVRDAEQCLTLADRLDGLLEDGSVADYVAGRNAYFSERPRPECSTCDGTGVRRRRQMDEPSEEPGVLTREQREIPHSAEQVCFTCNGLGTVEHQRYRDLYVSDIREFSEFLRHAGGFYVWVFESAVNSERFREKWG

Secondary structure (DSSP, 8-state):
----EEEEESS-SSGGGTB---TTSS-HHHHHHHHHHH-HHHH--GGGGT--S--PEEHHHHHHHHHHHHHHHHSSHHHHHHHHHHHHHHTSPPPB-TTTTTSSB------SS--SS-PPPPTGGGSSPPPGGGB-TTTTTSSBPPPTT-PPP-HHHHHHHHHHHHHSSEEEEEE--TTSHHHHHHHHH-